Protein 2Q1H (pdb70)

Foldseek 3Di:
DLLVLLVVLPFDFFALPQDPVDDLALQRLLLSLQSSLLRVLVSVLSSQCSRVLSVVFDPVQNLQLCLFQSLLLLLLVQLVCCCVPVVLQWRCSGPHDIGHPVSLVNNVNVVLRVLSSVLNPLCNVLVDDPSLSSLLSVLSSLWKFFPVDGPPRVSSVVSNVVSLVSNLVVLPPDPVSSVVVSVSSLVSSQSSVVSSVVVVVVVLVCLVCCPVVVHDHDPSVNVSCVVSVVCVVVVRMDTRGPDD

Solvent-accessible surface area: 11860 Å² total; per-residue (Å²): 185,35,22,51,48,2,85,84,39,44,49,146,63,26,123,7,62,27,60,112,93,82,98,44,64,43,61,44,0,12,4,3,21,22,87,4,14,4,89,21,0,89,25,17,35,158,10,0,92,48,2,48,23,0,156,109,6,77,110,53,4,23,90,20,0,16,26,8,0,6,27,10,4,18,4,0,22,4,0,25,41,0,20,117,109,21,84,0,112,68,0,25,19,0,43,51,0,49,0,54,89,114,36,1,104,101,0,70,22,64,120,37,0,48,23,9,44,83,9,0,53,41,0,39,146,13,111,3,64,81,72,2,2,2,0,0,9,0,0,4,0,0,6,25,8,18,122,140,35,20,135,25,74,84,35,2,72,119,8,29,97,72,3,16,129,6,0,100,152,22,19,94,141,87,66,65,84,33,158,114,43,32,122,49,0,0,85,7,6,22,54,1,45,130,24,14,41,26,9,16,137,55,13,15,122,8,37,99,65,22,163,88,68,66,6,106,24,34,147,67,1,54,112,24,0,58,82,0,32,69,58,46,134,76,32,84,24,83,60,44,101,48,34,244

Secondary structure (DSSP, 8-state):
-HHHHHHHHSPPP------TTS---HHHHHHHHHHHHHHHHHHHHHHHHTSTTGGGS-HHHHHHHHHHHHHHHHHHHHHHHHHHHHTTSSEEEETTEEE-HHHHHHTT-HHHHHHHHHHHHHHHHHT--HHHHHHHHHHHHTSEEETT--TTHHHHHHHHHHHHHHHHHHH---HHHHHHHHHHHHHHHHHHHHHHHHHHHHHHHHHHTHHHHT----HHHHHHHHHHHHHHHTT-EEE--S--

CATH classification: 1.10.565.10

B-factor: mean 31.98, std 9.77, range [15.66, 65.39]

Nearest PDB structures (foldseek):
  2q1v-assembly1_A  TM=1.003E+00  e=2.524E-36  unidentified
  2q3y-assembly1_A  TM=1.002E+00  e=2.447E-35  unidentified
  7yxc-assembly1_A  TM=9.763E-01  e=2.350E-29  unidentified
  2aax-assembly1_B  TM=9.916E-01  e=3.520E-28  Homo sapiens
  2amb-assembly1_A  TM=9.746E-01  e=5.202E-25  Homo sapiens

Structure (mmCIF, N/CA/C/O backbone):
data_2Q1H
#
_entry.id   2Q1H
#
_cell.length_a   79.658
_cell.length_b   79.658
_cell.length_c   113.871
_cell.angle_alpha   90.00
_cell.angle_beta   90.00
_cell.angle_gamma   90.00
#
_symmetry.space_group_name_H-M   'P 43 21 2'
#
loop_
_entity.id
_entity.type
_entity.pdbx_description
1 polymer AncCR
2 non-polymer 'SODIUM ION'
3 non-polymer ALDOSTERONE
4 non-polymer GLYCEROL
5 water water
#
loop_
_atom_site.group_PDB
_atom_site.id
_atom_site.type_symbol
_atom_site.label_atom_id
_atom_site.label_alt_id
_atom_site.label_comp_id
_atom_site.label_asym_id
_atom_site.label_entity_id
_atom_site.label_seq_id
_atom_site.pdbx_PDB_ins_code
_atom_site.Cartn_x
_atom_site.Cartn_y
_atom_site.Cartn_z
_atom_site.occupancy
_atom_site.B_iso_or_equiv
_atom_site.auth_seq_id
_atom_site.auth_comp_id
_atom_site.auth_asym_id
_atom_site.auth_atom_id
_atom_site.pdbx_PDB_model_num
ATOM 1 N N . PHE A 1 3 ? -19.136 -6.061 -36.244 1.00 55.37 0 PHE A N 1
ATOM 2 C CA . PHE A 1 3 ? -17.785 -6.246 -36.847 1.00 55.01 0 PHE A CA 1
ATOM 3 C C . PHE A 1 3 ? -16.861 -6.955 -35.859 1.00 53.27 0 PHE A C 1
ATOM 4 O O . PHE A 1 3 ? -16.117 -7.859 -36.231 1.00 53.12 0 PHE A O 1
ATOM 12 N N . LEU A 1 4 ? -16.905 -6.531 -34.600 1.00 51.81 1 LEU A N 1
ATOM 13 C CA . LEU A 1 4 ? -16.081 -7.150 -33.569 1.00 49.54 1 LEU A CA 1
ATOM 14 C C . LEU A 1 4 ? -16.529 -8.601 -33.435 1.00 48.52 1 LEU A C 1
ATOM 15 O O . LEU A 1 4 ? -15.709 -9.514 -33.323 1.00 47.76 1 LEU A O 1
ATOM 20 N N . ILE A 1 5 ? -17.842 -8.804 -33.459 1.00 46.64 2 ILE A N 1
ATOM 21 C CA . ILE A 1 5 ? -18.405 -10.140 -33.359 1.00 45.80 2 ILE A CA 1
ATOM 22 C C . ILE A 1 5 ? -18.015 -10.949 -34.599 1.00 44.79 2 ILE A C 1
ATOM 23 O O . ILE A 1 5 ? -17.658 -12.120 -34.491 1.00 43.95 2 ILE A O 1
ATOM 28 N N . SER A 1 6 ? -18.074 -10.319 -35.772 1.00 43.57 3 SER A N 1
ATOM 29 C CA . SER A 1 6 ? -17.711 -10.997 -37.015 1.00 41.81 3 SER A CA 1
ATOM 30 C C . SER A 1 6 ? -16.247 -11.423 -36.932 1.00 40.57 3 SER A C 1
ATOM 31 O O . SER A 1 6 ? -15.852 -12.441 -37.504 1.00 41.28 3 SER A O 1
ATOM 34 N N . ILE A 1 7 ? -15.450 -10.638 -36.212 1.00 37.49 4 ILE A N 1
ATOM 35 C CA . ILE A 1 7 ? -14.034 -10.935 -36.032 1.00 37.37 4 ILE A CA 1
ATOM 36 C C . ILE A 1 7 ? -13.877 -12.137 -35.098 1.00 38.12 4 ILE A C 1
ATOM 37 O O . ILE A 1 7 ? -13.020 -12.998 -35.312 1.00 37.61 4 ILE A O 1
ATOM 42 N N . LEU A 1 8 ? -14.707 -12.189 -34.061 1.00 37.20 5 LEU A N 1
ATOM 43 C CA . LEU A 1 8 ? -14.657 -13.296 -33.113 1.00 37.73 5 LEU A CA 1
ATOM 44 C C . LEU A 1 8 ? -14.995 -14.593 -33.838 1.00 38.13 5 LEU A C 1
ATOM 45 O O . LEU A 1 8 ? -14.422 -15.642 -33.554 1.00 38.87 5 LEU A O 1
ATOM 50 N N . GLU A 1 9 ? -15.928 -14.517 -34.779 1.00 40.26 6 GLU A N 1
ATOM 51 C CA . GLU A 1 9 ? -16.318 -15.689 -35.548 1.00 41.93 6 GLU A CA 1
ATOM 52 C C . GLU A 1 9 ? -15.166 -16.149 -36.435 1.00 41.95 6 GLU A C 1
ATOM 53 O O . GLU A 1 9 ? -14.975 -17.345 -36.650 1.00 41.76 6 GLU A O 1
ATOM 59 N N . ALA A 1 10 ? -14.391 -15.189 -36.931 1.00 41.97 7 ALA A N 1
ATOM 60 C CA . ALA A 1 10 ? -13.265 -15.482 -37.811 1.00 41.24 7 ALA A CA 1
ATOM 61 C C . ALA A 1 10 ? -12.053 -16.078 -37.105 1.00 40.15 7 ALA A C 1
ATOM 62 O O . ALA A 1 10 ? -11.371 -16.935 -37.665 1.00 40.07 7 ALA A O 1
ATOM 64 N N . ILE A 1 11 ? -11.771 -15.632 -35.884 1.00 37.68 8 ILE A N 1
ATOM 65 C CA . ILE A 1 11 ? -10.615 -16.164 -35.170 1.00 35.34 8 ILE A CA 1
ATOM 66 C C . ILE A 1 11 ? -10.951 -17.346 -34.263 1.00 33.16 8 ILE A C 1
ATOM 67 O O . ILE A 1 11 ? -10.067 -17.899 -33.615 1.00 32.18 8 ILE A O 1
ATOM 72 N N . GLU A 1 12 ? -12.221 -17.734 -34.217 1.00 32.73 9 GLU A N 1
ATOM 73 C CA . GLU A 1 12 ? -12.618 -18.861 -33.377 1.00 33.69 9 GLU A CA 1
ATOM 74 C C . GLU A 1 12 ? -11.861 -20.093 -33.872 1.00 35.04 9 GLU A C 1
ATOM 75 O O . GLU A 1 12 ? -11.941 -20.451 -35.049 1.00 33.91 9 GLU A O 1
ATOM 81 N N . PRO A 1 13 ? -11.105 -20.750 -32.977 1.00 35.89 10 PRO A N 1
ATOM 82 C CA . PRO A 1 13 ? -10.323 -21.941 -33.324 1.00 36.12 10 PRO A CA 1
ATOM 83 C C . PRO A 1 13 ? -11.122 -23.063 -33.972 1.00 36.00 10 PRO A C 1
ATOM 84 O O . PRO A 1 13 ? -12.314 -23.229 -33.711 1.00 34.29 10 PRO A O 1
ATOM 88 N N . GLU A 1 14 ? -10.453 -23.826 -34.832 1.00 36.31 11 GLU A N 1
ATOM 89 C CA . GLU A 1 14 ? -11.087 -24.958 -35.491 1.00 38.06 11 GLU A CA 1
ATOM 90 C C . GLU A 1 14 ? -11.087 -26.088 -34.462 1.00 36.31 11 GLU A C 1
ATOM 91 O O . GLU A 1 14 ? -10.313 -26.052 -33.502 1.00 34.58 11 GLU A O 1
ATOM 97 N N . VAL A 1 15 ? -11.949 -27.080 -34.655 1.00 36.68 12 VAL A N 1
ATOM 98 C CA . VAL A 1 15 ? -12.035 -28.201 -33.725 1.00 36.69 12 VAL A CA 1
ATOM 99 C C . VAL A 1 15 ? -10.680 -28.877 -33.533 1.00 34.28 12 VAL A C 1
ATOM 100 O O . VAL A 1 15 ? -9.915 -29.050 -34.480 1.00 34.49 12 VAL A O 1
ATOM 104 N N . VAL A 1 16 ? -10.387 -29.243 -32.293 1.00 31.04 13 VAL A N 1
ATOM 105 C CA . VAL A 1 16 ? -9.135 -29.903 -31.950 1.00 28.51 13 VAL A CA 1
ATOM 106 C C . VAL A 1 16 ? -9.426 -31.360 -31.590 1.00 27.30 13 VAL A C 1
ATOM 107 O O . VAL A 1 16 ? -10.306 -31.642 -30.773 1.00 24.54 13 VAL A O 1
ATOM 111 N N . TYR A 1 17 ? -8.700 -32.283 -32.214 1.00 26.94 14 TYR A N 1
ATOM 112 C CA . TYR A 1 17 ? -8.881 -33.709 -31.948 1.00 25.94 14 TYR A CA 1
ATOM 113 C C . TYR A 1 17 ? -7.985 -34.129 -30.801 1.00 24.69 14 TYR A C 1
ATOM 114 O O . TYR A 1 17 ? -6.949 -33.519 -30.558 1.00 26.65 14 TYR A O 1
ATOM 123 N N . ALA A 1 18 ? -8.370 -35.194 -30.114 1.00 24.37 15 ALA A N 1
ATOM 124 C CA . ALA A 1 18 ? -7.583 -35.680 -28.994 1.00 24.72 15 ALA A CA 1
ATOM 125 C C . ALA A 1 18 ? -6.449 -36.604 -29.442 1.00 25.18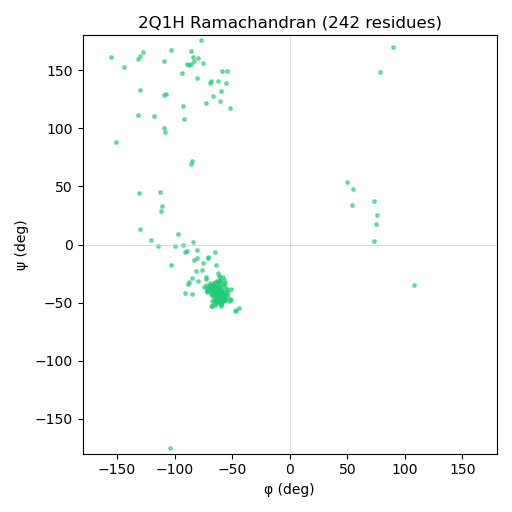 15 ALA A C 1
ATOM 126 O O . ALA A 1 18 ? -5.407 -36.677 -28.795 1.00 24.01 15 ALA A O 1
ATOM 128 N N . GLY A 1 19 ? -6.642 -37.292 -30.563 1.00 25.52 16 GLY A N 1
ATOM 129 C CA . GLY A 1 19 ? -5.625 -38.219 -31.029 1.00 25.45 16 GLY A CA 1
ATOM 130 C C . GLY A 1 19 ? -5.718 -39.452 -30.150 1.00 23.74 16 GLY A C 1
ATOM 131 O O . GLY A 1 19 ? -4.753 -40.189 -29.957 1.00 25.65 16 GLY A O 1
ATOM 132 N N . TYR A 1 20 ? -6.910 -39.654 -29.603 1.00 24.66 17 TYR A N 1
ATOM 133 C CA . TYR A 1 20 ? -7.214 -40.769 -28.710 1.00 23.99 17 TYR A CA 1
ATOM 134 C C . TYR A 1 20 ? -7.192 -42.110 -29.445 1.00 23.86 17 TYR A C 1
ATOM 135 O O . TYR A 1 20 ? -7.643 -42.204 -30.584 1.00 24.26 17 TYR A O 1
ATOM 144 N N . ASP A 1 21 ? -6.666 -43.138 -28.786 1.00 23.49 18 ASP A N 1
ATOM 145 C CA . ASP A 1 21 ? -6.587 -44.478 -29.368 1.00 24.02 18 ASP A CA 1
ATOM 146 C C . ASP A 1 21 ? -7.578 -45.401 -28.670 1.00 23.96 18 ASP A C 1
ATOM 147 O O . ASP A 1 21 ? -7.304 -45.912 -27.587 1.00 25.00 18 ASP A O 1
ATOM 152 N N . ASN A 1 22 ? -8.724 -45.622 -29.303 1.00 24.45 19 ASN A N 1
ATOM 153 C CA . ASN A 1 22 ? -9.767 -46.462 -28.725 1.00 26.01 19 ASN A CA 1
ATOM 154 C C . ASN A 1 22 ? -9.407 -47.940 -28.558 1.00 26.83 19 ASN A C 1
ATOM 155 O O . ASN A 1 22 ? -10.167 -48.699 -27.958 1.00 26.25 19 ASN A O 1
ATOM 160 N N . SER A 1 23 ? -8.252 -48.353 -29.073 1.00 29.55 20 SER A N 1
ATOM 161 C CA . SER A 1 23 ? -7.847 -49.751 -28.937 1.00 30.37 20 SER A CA 1
ATOM 162 C C . SER A 1 23 ? -7.253 -50.004 -27.552 1.00 31.39 20 SER A C 1
ATOM 163 O O . SER A 1 23 ? -7.045 -51.152 -27.160 1.00 31.05 20 SER A O 1
ATOM 166 N N . GLN A 1 24 ? -6.988 -48.928 -26.814 1.00 29.21 21 GLN A N 1
ATOM 167 C CA . GLN A 1 24 ? -6.418 -49.036 -25.470 1.00 29.86 21 GLN A CA 1
ATOM 168 C C . GLN A 1 24 ? -7.509 -49.048 -24.406 1.00 28.36 21 GLN A C 1
ATOM 169 O O . GLN A 1 24 ? -8.553 -48.422 -24.571 1.00 27.18 21 GLN A O 1
ATOM 175 N N . PRO A 1 25 ? -7.279 -49.766 -23.294 1.00 27.94 22 PRO A N 1
ATOM 176 C CA . PRO A 1 25 ? -8.258 -49.842 -22.204 1.00 26.86 22 PRO A CA 1
ATOM 177 C C . PRO A 1 25 ? -8.491 -48.451 -21.600 1.00 25.12 22 PRO A C 1
ATOM 178 O O . PRO A 1 25 ? -7.547 -47.669 -21.453 1.00 23.26 22 PRO A O 1
ATOM 182 N N . ASP A 1 26 ? -9.740 -48.150 -21.257 1.00 23.27 23 ASP A N 1
ATOM 183 C CA . ASP A 1 26 ? -10.076 -46.859 -20.665 1.00 23.97 23 ASP A CA 1
ATOM 184 C C . ASP A 1 26 ? -9.857 -46.854 -19.158 1.00 22.49 23 ASP A C 1
ATOM 185 O O . ASP A 1 26 ? -10.812 -46.869 -18.379 1.00 22.50 23 ASP A O 1
ATOM 190 N N . THR A 1 27 ? -8.595 -46.847 -18.753 1.00 22.84 24 THR A N 1
ATOM 191 C CA . THR A 1 27 ? -8.261 -46.807 -17.338 1.00 20.81 24 THR A CA 1
ATOM 192 C C . THR A 1 27 ? -8.271 -45.335 -16.953 1.00 21.60 24 THR A C 1
ATOM 193 O O . THR A 1 27 ? -8.284 -44.456 -17.820 1.00 17.53 24 THR A O 1
ATOM 197 N N . THR A 1 28 ? -8.268 -45.056 -15.659 1.00 19.58 25 THR A N 1
ATOM 198 C CA . THR A 1 28 ? -8.242 -43.666 -15.231 1.00 20.75 25 THR A CA 1
ATOM 199 C C . THR A 1 28 ? -6.971 -43.017 -15.781 1.00 19.21 25 THR A C 1
ATOM 200 O O . THR A 1 28 ? -7.001 -41.902 -16.305 1.00 18.90 25 THR A O 1
ATOM 204 N N . ASN A 1 29 ? -5.854 -43.731 -15.679 1.00 19.54 26 ASN A N 1
ATOM 205 C CA . ASN A 1 29 ? -4.576 -43.216 -16.157 1.00 20.96 26 ASN A CA 1
ATOM 206 C C . ASN A 1 29 ? -4.623 -42.816 -17.627 1.00 22.21 26 ASN A C 1
ATOM 207 O O . ASN A 1 29 ? -4.149 -41.739 -17.998 1.00 21.20 26 ASN A O 1
ATOM 212 N N . TYR A 1 30 ? -5.195 -43.679 -18.465 1.00 22.05 27 TYR A N 1
ATOM 213 C CA . TYR A 1 30 ? -5.259 -43.385 -19.891 1.00 20.49 27 TYR A CA 1
ATOM 214 C C . TYR A 1 30 ? -6.252 -42.280 -20.233 1.00 19.64 27 TYR A C 1
ATOM 215 O O . TYR A 1 30 ? -5.965 -41.424 -21.065 1.00 21.24 27 TYR A O 1
ATOM 224 N N . LEU A 1 31 ? -7.416 -42.292 -19.593 1.00 20.24 28 LEU A N 1
ATOM 225 C CA . LEU A 1 31 ? -8.414 -41.264 -19.851 1.00 20.50 28 LEU A CA 1
ATOM 226 C C . LEU A 1 31 ? -7.889 -39.883 -19.454 1.00 19.59 28 LEU A C 1
ATOM 227 O O . LEU A 1 31 ? -7.988 -38.926 -20.229 1.00 18.10 28 LEU A O 1
ATOM 232 N N . LEU A 1 32 ? -7.320 -39.778 -18.254 1.00 19.71 29 LEU A N 1
ATOM 233 C CA . LEU A 1 32 ? -6.802 -38.491 -17.792 1.00 18.92 29 LEU A CA 1
ATOM 234 C C . LEU A 1 32 ? -5.607 -38.032 -18.630 1.00 20.09 29 LEU A C 1
ATOM 235 O O . LEU A 1 32 ? -5.501 -36.851 -18.975 1.00 17.58 29 LEU A O 1
ATOM 240 N N . SER A 1 33 ? -4.712 -38.960 -18.969 1.00 20.91 30 SER A N 1
ATOM 241 C CA . SER A 1 33 ? -3.554 -38.617 -19.797 1.00 22.00 30 SER A CA 1
ATOM 242 C C . SER A 1 33 ? -4.017 -38.148 -21.176 1.00 21.86 30 SER A C 1
ATOM 243 O O . SER A 1 33 ? -3.453 -37.202 -21.739 1.00 22.47 30 SER A O 1
ATOM 246 N N . SER A 1 34 ? -5.041 -38.806 -21.716 1.00 21.77 31 SER A N 1
ATOM 247 C CA . SER A 1 34 ? -5.583 -38.442 -23.028 1.00 23.33 31 SER A CA 1
ATOM 248 C C . SER A 1 34 ? -6.193 -37.045 -22.986 1.00 21.29 31 SER A C 1
ATOM 249 O O . SER A 1 34 ? -6.034 -36.264 -23.931 1.00 19.45 31 SER A O 1
ATOM 252 N N . LEU A 1 35 ? -6.899 -36.731 -21.901 1.00 20.11 32 LEU A N 1
ATOM 253 C CA . LEU A 1 35 ? -7.492 -35.403 -21.766 1.00 20.28 32 LEU A CA 1
ATOM 254 C C . LEU A 1 35 ? -6.390 -34.354 -21.604 1.00 20.49 32 LEU A C 1
ATOM 255 O O . LEU A 1 35 ? -6.514 -33.235 -22.103 1.00 20.46 32 LEU A O 1
ATOM 260 N N . ASN A 1 36 ? -5.314 -34.709 -20.904 1.00 21.07 33 ASN A N 1
ATOM 261 C CA . ASN A 1 36 ? -4.210 -33.772 -20.720 1.00 21.76 33 ASN A CA 1
ATOM 262 C C . ASN A 1 36 ? -3.535 -33.503 -22.063 1.00 23.68 33 ASN A C 1
ATOM 263 O O . ASN A 1 36 ? -3.136 -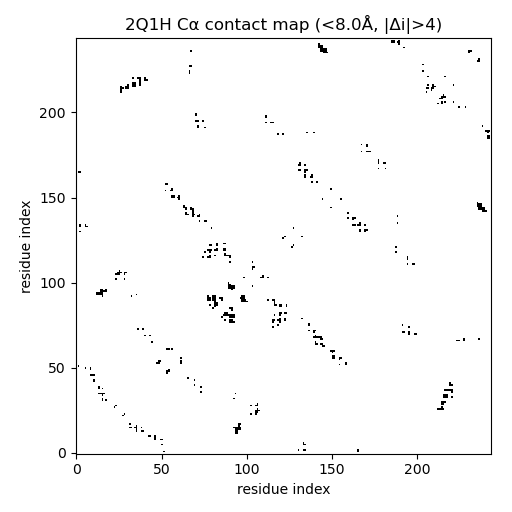32.375 -22.349 1.00 22.19 33 ASN A O 1
ATOM 268 N N . ARG A 1 37 ? -3.417 -34.537 -22.893 1.00 23.44 34 ARG A N 1
ATOM 269 C CA . ARG A 1 37 ? -2.810 -34.356 -24.207 1.00 25.39 34 ARG A CA 1
ATOM 270 C C . ARG A 1 37 ? -3.720 -33.466 -25.046 1.00 23.33 34 ARG A C 1
ATOM 271 O O . ARG A 1 37 ? -3.247 -32.595 -25.773 1.00 25.71 34 ARG A O 1
ATOM 279 N N . LEU A 1 38 ? -5.028 -33.676 -24.933 1.00 22.20 35 LEU A N 1
ATOM 280 C CA . LEU A 1 38 ? -5.987 -32.863 -25.671 1.00 21.29 35 LEU A CA 1
ATOM 281 C C . LEU A 1 38 ? -5.839 -31.407 -25.230 1.00 23.51 35 LEU A C 1
ATOM 282 O O . LEU A 1 38 ? -5.834 -30.492 -26.059 1.00 22.68 35 LEU A O 1
ATOM 287 N N . ALA A 1 39 ? -5.716 -31.206 -23.918 1.00 22.78 36 ALA A N 1
ATOM 288 C CA . ALA A 1 39 ? -5.574 -29.868 -23.340 1.00 24.00 36 ALA A CA 1
ATOM 289 C C . ALA A 1 39 ? -4.346 -29.151 -23.896 1.00 23.83 36 ALA A C 1
ATOM 290 O O . ALA A 1 39 ? -4.377 -27.942 -24.138 1.00 23.84 36 ALA A O 1
ATOM 292 N N . GLY A 1 40 ? -3.265 -29.900 -24.080 1.00 23.73 37 GLY A N 1
ATOM 293 C CA . GLY A 1 40 ? -2.049 -29.319 -24.619 1.00 25.42 37 GLY A CA 1
ATOM 294 C C . GLY A 1 40 ? -2.292 -28.792 -26.022 1.00 26.55 37 GLY A C 1
ATOM 295 O O . GLY A 1 40 ? -1.876 -27.678 -26.358 1.00 26.28 37 GLY A O 1
ATOM 296 N N . LYS A 1 41 ? -2.976 -29.591 -26.839 1.00 26.71 38 LYS A N 1
ATOM 297 C CA . LYS A 1 41 ? -3.284 -29.199 -28.210 1.00 28.63 38 LYS A CA 1
ATOM 298 C C . LYS A 1 41 ? -4.238 -28.011 -28.202 1.00 28.69 38 LYS A C 1
ATOM 299 O O . LYS A 1 41 ? -4.143 -27.109 -29.040 1.00 28.98 38 LYS A O 1
ATOM 305 N N . GLN A 1 42 ? -5.164 -28.008 -27.251 1.00 26.90 39 GLN A N 1
ATOM 306 C CA . GLN A 1 42 ? -6.110 -26.907 -27.152 1.00 27.46 39 GLN A CA 1
ATOM 307 C C . GLN A 1 42 ? -5.415 -25.626 -26.701 1.00 26.70 39 GLN A C 1
ATOM 308 O O . GLN A 1 42 ? -5.801 -24.531 -27.107 1.00 27.30 39 GLN A O 1
ATOM 314 N N . MET A 1 43 ? -4.388 -25.768 -25.871 1.00 25.86 40 MET A N 1
ATOM 315 C CA . MET A 1 43 ? -3.648 -24.613 -25.374 1.00 27.39 40 MET A CA 1
ATOM 316 C C . MET A 1 43 ? -3.017 -23.845 -26.536 1.00 29.30 40 MET A C 1
ATOM 317 O O . MET A 1 43 ? -2.955 -22.614 -26.523 1.00 27.16 40 MET A O 1
ATOM 322 N N . VAL A 1 44 ? -2.537 -24.578 -27.537 1.00 28.89 41 VAL A N 1
ATOM 323 C CA . VAL A 1 44 ? -1.932 -23.947 -28.705 1.00 29.73 41 VAL A CA 1
ATOM 324 C C . VAL A 1 44 ? -2.982 -23.093 -29.405 1.00 29.60 41 VAL A C 1
ATOM 325 O O . VAL A 1 44 ? -2.723 -21.946 -29.767 1.00 31.12 41 VAL A O 1
ATOM 329 N N . SER A 1 45 ? -4.173 -23.654 -29.582 1.00 29.73 42 SER A N 1
ATOM 330 C CA . SER A 1 45 ? -5.268 -22.945 -30.234 1.00 30.47 42 SER A CA 1
ATOM 331 C C . SER A 1 45 ? -5.683 -21.718 -29.430 1.00 31.03 42 SER A C 1
ATOM 332 O O . SER A 1 45 ? -5.978 -20.665 -29.996 1.00 30.05 42 SER A O 1
ATOM 335 N N . VAL A 1 46 ? -5.701 -21.868 -28.108 1.00 30.75 43 VAL A N 1
ATOM 336 C CA . VAL A 1 46 ? -6.075 -20.787 -27.204 1.00 30.90 43 VAL A CA 1
ATOM 337 C C . VAL A 1 46 ? -5.118 -19.601 -27.288 1.00 32.52 43 VAL A C 1
ATOM 338 O O . VAL A 1 46 ? -5.553 -18.460 -27.404 1.00 30.48 43 VAL A O 1
ATOM 342 N N . VAL A 1 47 ? -3.819 -19.876 -27.224 1.00 34.37 44 VAL A N 1
ATOM 343 C CA . VAL A 1 47 ? -2.812 -18.822 -27.296 1.00 37.25 44 VAL A CA 1
ATOM 344 C C . VAL A 1 47 ? -2.918 -18.062 -28.615 1.00 38.42 44 VAL A C 1
ATOM 345 O O . VAL A 1 47 ? -2.883 -16.831 -28.638 1.00 38.22 44 VAL A O 1
ATOM 349 N N . LYS A 1 48 ? -3.052 -18.803 -29.709 1.00 38.04 45 LYS A N 1
ATOM 350 C CA . LYS A 1 48 ? -3.174 -18.201 -31.028 1.00 39.63 45 LYS A CA 1
ATOM 351 C C . LYS A 1 48 ? -4.432 -17.338 -31.086 1.00 39.02 45 LYS A C 1
ATOM 352 O O . LYS A 1 48 ? -4.418 -16.228 -31.618 1.00 38.36 45 LYS A O 1
ATOM 358 N N . TRP A 1 49 ? -5.519 -17.861 -30.526 1.00 37.29 46 TRP A N 1
ATOM 359 C CA . TRP A 1 49 ? -6.800 -17.162 -30.498 1.00 36.08 46 TRP A CA 1
ATOM 360 C C . TRP A 1 49 ? -6.698 -15.852 -29.723 1.00 36.88 46 TRP A C 1
ATOM 361 O O . TRP A 1 49 ? -7.163 -14.810 -30.189 1.00 37.56 46 TRP A O 1
ATOM 372 N N . ALA A 1 50 ? -6.092 -15.914 -28.543 1.00 36.67 47 ALA A N 1
ATOM 373 C CA . ALA A 1 50 ? -5.934 -14.735 -27.699 1.00 40.16 47 ALA A CA 1
ATOM 374 C C . ALA A 1 50 ? -5.161 -13.623 -28.411 1.00 41.65 47 ALA A C 1
ATOM 375 O O . ALA A 1 50 ? -5.559 -12.458 -28.380 1.00 42.57 47 ALA A O 1
ATOM 377 N N . LYS A 1 51 ? -4.055 -13.993 -29.048 1.00 42.72 48 LYS A N 1
ATOM 378 C CA . LYS A 1 51 ? -3.220 -13.035 -29.763 1.00 43.25 48 LYS A CA 1
ATOM 379 C C . LYS A 1 51 ? -3.975 -12.353 -30.902 1.00 42.78 48 LYS A C 1
ATOM 380 O O . LYS A 1 51 ? -3.653 -11.229 -31.285 1.00 43.48 48 LYS A O 1
ATOM 386 N N . ALA A 1 52 ? -4.977 -13.034 -31.445 1.00 40.52 49 ALA A N 1
ATOM 387 C CA . ALA A 1 52 ? -5.756 -12.474 -32.540 1.00 40.34 49 ALA A CA 1
ATOM 388 C C . ALA A 1 52 ? -6.947 -11.676 -32.027 1.00 40.77 49 ALA A C 1
ATOM 389 O O . ALA A 1 52 ? -7.665 -11.049 -32.806 1.00 41.16 49 ALA A O 1
ATOM 391 N N . LEU A 1 53 ? -7.162 -11.704 -30.716 1.00 39.69 50 LEU A N 1
ATOM 392 C CA . LEU A 1 53 ? -8.278 -10.981 -30.122 1.00 39.76 50 LEU A CA 1
ATOM 393 C C . LEU A 1 53 ? -8.056 -9.476 -30.106 1.00 38.54 50 LEU A C 1
ATOM 394 O O . LEU A 1 53 ? -7.085 -8.989 -29.527 1.00 37.69 50 LEU A O 1
ATOM 399 N N . PRO A 1 54 ? -8.959 -8.720 -30.741 1.00 38.37 51 PRO A N 1
ATOM 400 C CA . PRO A 1 54 ? -8.822 -7.262 -30.766 1.00 39.52 51 PRO A CA 1
ATOM 401 C C . PRO A 1 54 ? -8.633 -6.709 -29.352 1.00 40.15 51 PRO A C 1
ATOM 402 O O . PRO A 1 54 ? -9.504 -6.865 -28.491 1.00 40.61 51 PRO A O 1
ATOM 406 N N . GLY A 1 55 ? -7.482 -6.088 -29.115 1.00 39.77 52 GLY A N 1
ATOM 407 C CA . GLY A 1 55 ? -7.207 -5.514 -27.812 1.00 38.62 52 GLY A CA 1
ATOM 408 C C . GLY A 1 55 ? -6.179 -6.252 -26.980 1.00 38.27 52 GLY A C 1
ATOM 409 O O . GLY A 1 55 ? -5.416 -5.629 -26.242 1.00 36.19 52 GLY A O 1
ATOM 410 N N . PHE A 1 56 ? -6.149 -7.578 -27.096 1.00 38.67 53 PHE A N 1
ATOM 411 C CA . PHE A 1 56 ? -5.216 -8.389 -26.319 1.00 40.19 53 PHE A CA 1
ATOM 412 C C . PHE A 1 56 ? -3.764 -7.977 -26.541 1.00 41.79 53 PHE A C 1
ATOM 413 O O . PHE A 1 56 ? -2.995 -7.844 -25.586 1.00 40.97 53 PHE A O 1
ATOM 421 N N . ARG A 1 57 ? -3.393 -7.783 -27.802 1.00 44.48 54 ARG A N 1
ATOM 422 C CA . ARG A 1 57 ? -2.030 -7.380 -28.150 1.00 48.25 54 ARG A CA 1
ATOM 423 C C . ARG A 1 57 ? -1.613 -6.065 -27.488 1.00 48.98 54 ARG A C 1
ATOM 424 O O . ARG A 1 57 ? -0.428 -5.837 -27.239 1.00 49.31 54 ARG A O 1
ATOM 432 N N . ASN A 1 58 ? -2.586 -5.203 -27.209 1.00 49.76 55 ASN A N 1
ATOM 433 C CA . ASN A 1 58 ? -2.311 -3.909 -26.588 1.00 50.75 55 ASN A CA 1
ATOM 434 C C . ASN A 1 58 ? -1.898 -4.016 -25.120 1.00 50.89 55 ASN A C 1
ATOM 435 O O . ASN A 1 58 ? -1.432 -3.043 -24.530 1.00 50.87 55 ASN A O 1
ATOM 440 N N . LEU A 1 59 ? -2.070 -5.198 -24.535 1.00 49.99 56 LEU A N 1
ATOM 441 C CA . LEU A 1 59 ? -1.707 -5.424 -23.139 1.00 49.65 56 LEU A CA 1
ATOM 442 C C . LEU A 1 59 ? -0.234 -5.792 -23.030 1.00 49.25 56 LEU A C 1
ATOM 443 O O . LEU A 1 59 ? 0.354 -6.305 -23.978 1.00 48.59 56 LEU A O 1
ATOM 448 N N . HIS A 1 60 ? 0.361 -5.533 -21.870 1.00 49.70 57 HIS A N 1
ATOM 449 C CA . HIS A 1 60 ? 1.765 -5.862 -21.656 1.00 50.68 57 HIS A CA 1
ATOM 450 C C . HIS A 1 60 ? 1.937 -7.364 -21.877 1.00 51.69 57 HIS A C 1
ATOM 451 O O . HIS A 1 60 ? 1.016 -8.142 -21.622 1.00 51.42 57 HIS A O 1
ATOM 458 N N . LEU A 1 61 ? 3.113 -7.771 -22.345 1.00 52.07 58 LEU A N 1
ATOM 459 C CA . LEU A 1 61 ? 3.382 -9.183 -22.604 1.00 51.78 58 LEU A CA 1
ATOM 460 C C . LEU A 1 61 ? 3.144 -10.024 -21.353 1.00 50.73 58 LEU A C 1
ATOM 461 O O . LEU A 1 61 ? 2.666 -11.155 -21.441 1.00 50.57 58 LEU A O 1
ATOM 466 N N . ASP A 1 62 ? 3.476 -9.472 -20.191 1.00 49.59 59 ASP A N 1
ATOM 467 C CA . ASP A 1 62 ? 3.283 -10.186 -18.932 1.00 48.71 59 ASP A CA 1
ATOM 468 C C . ASP A 1 62 ? 1.805 -10.354 -18.603 1.00 47.04 59 ASP A C 1
ATOM 469 O O . ASP A 1 62 ? 1.400 -11.388 -18.074 1.00 45.22 59 ASP A O 1
ATOM 474 N N . ASP A 1 63 ? 1.002 -9.338 -18.913 1.00 45.59 60 ASP A N 1
ATOM 475 C CA . ASP A 1 63 ? -0.431 -9.408 -18.650 1.00 44.73 60 ASP A CA 1
ATOM 476 C C . ASP A 1 63 ? -1.054 -10.481 -19.535 1.00 44.16 60 ASP A C 1
ATOM 477 O O . ASP A 1 63 ? -1.954 -11.206 -19.110 1.00 43.33 60 ASP A O 1
ATOM 482 N N . GLN A 1 64 ? -0.572 -10.576 -20.769 1.00 42.83 61 GLN A N 1
ATOM 483 C CA . GLN A 1 64 ? -1.083 -11.570 -21.701 1.00 42.12 61 GLN A CA 1
ATOM 484 C C . GLN A 1 64 ? -0.835 -12.969 -21.152 1.00 42.20 61 GLN A C 1
ATOM 485 O O . GLN A 1 64 ? -1.747 -13.793 -21.103 1.00 41.26 61 GLN A O 1
ATOM 491 N N . MET A 1 65 ? 0.399 -13.231 -20.731 1.00 41.70 62 MET A N 1
ATOM 492 C CA . MET A 1 65 ? 0.755 -14.535 -20.184 1.00 42.14 62 MET A CA 1
ATOM 493 C C . MET A 1 65 ? -0.041 -14.824 -18.915 1.00 40.74 62 MET A C 1
ATOM 494 O O . MET A 1 65 ? -0.573 -15.920 -18.739 1.00 38.67 62 MET A O 1
ATOM 499 N N . THR A 1 66 ? -0.117 -13.831 -18.034 1.00 37.81 63 THR A N 1
ATOM 500 C CA . THR A 1 66 ? -0.837 -13.969 -16.775 1.00 36.00 63 THR A CA 1
ATOM 501 C C . THR A 1 66 ? -2.300 -14.344 -16.984 1.00 32.79 63 THR A C 1
ATOM 502 O O . THR A 1 66 ? -2.809 -15.260 -16.336 1.00 31.92 63 THR A O 1
ATOM 506 N N . LEU A 1 67 ? -2.969 -13.632 -17.888 1.00 31.03 64 LEU A N 1
ATOM 507 C CA . LEU A 1 67 ? -4.378 -13.884 -18.176 1.00 30.13 64 LEU A CA 1
ATOM 508 C C . LEU A 1 67 ? -4.609 -15.290 -18.729 1.00 30.39 64 LEU A C 1
ATOM 509 O O . LEU A 1 67 ? -5.543 -15.976 -18.320 1.00 29.73 64 LEU A O 1
ATOM 514 N N . ILE A 1 68 ? -3.763 -15.717 -19.661 1.00 30.18 65 ILE A N 1
ATOM 515 C CA . ILE A 1 68 ? -3.897 -17.056 -20.226 1.00 30.34 65 ILE A CA 1
ATOM 516 C C . ILE A 1 68 ? -3.671 -18.085 -19.117 1.00 28.86 65 ILE A C 1
ATOM 517 O O . ILE A 1 68 ? -4.433 -19.040 -18.979 1.00 29.08 65 ILE A O 1
ATOM 522 N N . GLN A 1 69 ? -2.630 -17.875 -18.318 1.00 29.49 66 GLN A N 1
ATOM 523 C CA . GLN A 1 69 ? -2.302 -18.781 -17.219 1.00 29.95 66 GLN A CA 1
ATOM 524 C C . GLN A 1 69 ? -3.440 -18.955 -16.218 1.00 29.56 66 GLN A C 1
ATOM 525 O O . GLN A 1 69 ? -3.705 -20.062 -15.746 1.00 27.97 66 GLN A O 1
ATOM 531 N N . TYR A 1 70 ? -4.104 -17.857 -15.881 1.00 27.91 67 TYR A N 1
ATOM 532 C CA . TYR A 1 70 ? -5.191 -17.916 -14.913 1.00 26.83 67 TYR A CA 1
ATOM 533 C C . TYR A 1 70 ? -6.538 -18.376 -15.468 1.00 26.01 67 TYR A C 1
ATOM 534 O O . TYR A 1 70 ? -7.375 -18.869 -14.717 1.00 27.59 67 TYR A O 1
ATOM 543 N N . SER A 1 71 ? -6.750 -18.236 -16.771 1.00 24.00 68 SER A N 1
ATOM 544 C CA . SER A 1 71 ? -8.050 -18.591 -17.330 1.00 23.33 68 SER A CA 1
ATOM 545 C C . SER A 1 71 ? -8.134 -19.763 -18.303 1.00 22.49 68 SER A C 1
ATOM 546 O O . SER A 1 71 ? -9.232 -20.091 -18.754 1.00 21.25 68 SER A O 1
ATOM 549 N N . TRP A 1 72 ? -7.013 -20.398 -18.628 1.00 21.62 69 TRP A N 1
ATOM 550 C CA . TRP A 1 72 ? -7.071 -21.496 -19.593 1.00 22.84 69 TRP A CA 1
ATOM 551 C C . TRP A 1 72 ? -8.079 -22.596 -19.239 1.00 21.33 69 TRP A C 1
ATOM 552 O O . TRP A 1 72 ? -8.786 -23.091 -20.117 1.00 21.30 69 TRP A O 1
ATOM 563 N N . MET A 1 73 ? -8.163 -22.971 -17.967 1.00 20.26 70 MET A N 1
ATOM 564 C CA . MET A 1 73 ? -9.097 -24.023 -17.569 1.00 20.06 70 MET A CA 1
ATOM 565 C C . MET A 1 73 ? -10.549 -23.592 -17.766 1.00 19.42 70 MET A C 1
ATOM 566 O O . MET A 1 73 ? -11.386 -24.378 -18.220 1.00 17.97 70 MET A O 1
ATOM 571 N N . SER A 1 74 ? -10.854 -22.343 -17.421 1.00 18.99 71 SER A N 1
ATOM 572 C CA . SER A 1 74 ? -12.206 -21.834 -17.584 1.00 17.46 71 SER A CA 1
ATOM 573 C C . SER A 1 74 ? -12.563 -21.805 -19.074 1.00 18.60 71 SER A C 1
ATOM 574 O O . SER A 1 74 ? -13.668 -22.186 -19.469 1.00 18.01 71 SER A O 1
ATOM 577 N N . LEU A 1 75 ? -11.619 -21.358 -19.896 1.00 18.38 72 LEU A N 1
ATOM 578 C CA . LEU A 1 75 ? -11.841 -21.281 -21.334 1.00 18.52 72 LEU A CA 1
ATOM 579 C C . LEU A 1 75 ? -12.142 -22.660 -21.916 1.00 19.24 72 LEU A C 1
ATOM 580 O O . LEU A 1 75 ? -13.111 -22.833 -22.656 1.00 19.09 72 LEU A O 1
ATOM 585 N N . MET A 1 76 ? -11.316 -23.640 -21.573 1.00 19.20 73 MET A N 1
ATOM 586 C CA . MET A 1 76 ? -11.513 -24.986 -22.097 1.00 20.14 73 MET A CA 1
ATOM 587 C C . MET A 1 76 ? -12.793 -25.639 -21.588 1.00 20.63 73 MET A C 1
ATOM 588 O O . MET A 1 76 ? -13.466 -26.346 -22.338 1.00 18.86 73 MET A O 1
ATOM 593 N N . ALA A 1 77 ? -13.135 -25.395 -20.324 1.00 18.89 74 ALA A N 1
ATOM 594 C CA . ALA A 1 77 ? -14.355 -25.954 -19.747 1.00 19.24 74 ALA A CA 1
ATOM 595 C C . ALA A 1 77 ? -15.591 -25.314 -20.384 1.00 18.32 74 ALA A C 1
ATOM 596 O O . ALA A 1 77 ? -16.583 -25.989 -20.639 1.00 18.28 74 ALA A O 1
ATOM 598 N N . PHE A 1 78 ? -15.527 -24.009 -20.639 1.00 19.33 75 PHE A N 1
ATOM 599 C CA . PHE A 1 78 ? -16.648 -23.289 -21.240 1.00 20.48 75 PHE A CA 1
ATOM 600 C C . PHE A 1 78 ? -16.872 -23.774 -22.678 1.00 20.79 75 PHE A C 1
ATOM 601 O O . PHE A 1 78 ? -18.011 -24.001 -23.092 1.00 21.92 75 PHE A O 1
ATOM 609 N N . SER A 1 79 ? -15.782 -23.921 -23.433 1.00 21.50 76 SER A N 1
ATOM 610 C CA . SER A 1 79 ? -15.858 -24.395 -24.820 1.00 22.40 76 SER A CA 1
ATOM 611 C C . SER A 1 79 ? -16.370 -25.832 -24.850 1.00 22.43 76 SER A C 1
ATOM 612 O O . SER A 1 79 ? -17.114 -26.211 -25.756 1.00 21.78 76 SER A O 1
ATOM 615 N N . LEU A 1 80 ? -15.968 -26.625 -23.859 1.00 19.73 77 LEU A N 1
ATOM 616 C CA . LEU A 1 80 ? -16.437 -28.008 -23.745 1.00 20.51 77 LEU A CA 1
ATOM 617 C C . LEU A 1 80 ? -17.950 -27.970 -23.561 1.00 21.29 77 LEU A C 1
ATOM 618 O O . LEU A 1 80 ? -18.687 -28.745 -24.171 1.00 21.39 77 LEU A O 1
ATOM 623 N N . GLY A 1 81 ? -18.409 -27.052 -22.717 1.00 20.56 78 GLY A N 1
ATOM 624 C CA . GLY A 1 81 ? -19.833 -26.921 -22.473 1.00 21.60 78 GLY A CA 1
ATOM 625 C C . GLY A 1 81 ? -20.584 -26.597 -23.751 1.00 21.74 78 GLY A C 1
ATOM 626 O O . GLY A 1 81 ? -21.679 -27.112 -23.984 1.00 22.24 78 GLY A O 1
ATOM 627 N N . TRP A 1 82 ? -19.990 -25.751 -24.584 1.00 20.91 79 TRP A N 1
ATOM 628 C CA . TRP A 1 82 ? -20.614 -25.363 -25.844 1.00 22.15 79 TRP A CA 1
ATOM 629 C C . TRP A 1 82 ? -20.682 -26.545 -26.808 1.00 23.07 79 TRP A C 1
ATOM 630 O O . TRP A 1 82 ? -21.736 -26.822 -27.382 1.00 22.18 79 TRP A O 1
ATOM 641 N N . ARG A 1 83 ? -19.565 -27.246 -26.977 1.00 23.48 80 ARG A N 1
ATOM 642 C CA . ARG A 1 83 ? -19.535 -28.397 -27.879 1.00 23.74 80 ARG A CA 1
ATOM 643 C C . ARG A 1 83 ? -20.520 -29.479 -27.446 1.0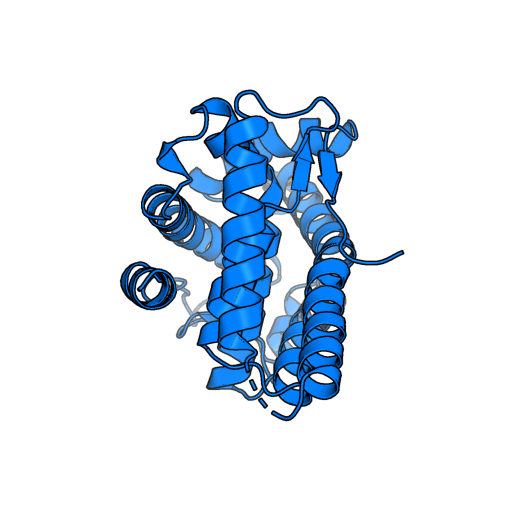0 23.73 80 ARG A C 1
ATOM 644 O O . ARG A 1 83 ? -21.195 -30.082 -28.277 1.00 24.79 80 ARG A O 1
ATOM 652 N N . SER A 1 84 ? -20.601 -29.725 -26.144 1.00 23.09 81 SER A N 1
ATOM 653 C CA . SER A 1 84 ? -21.496 -30.747 -25.618 1.00 24.70 81 SER A CA 1
ATOM 654 C C . SER A 1 84 ? -22.945 -30.346 -25.848 1.00 26.77 81 SER A C 1
ATOM 655 O O . SER A 1 84 ? -23.812 -31.190 -26.091 1.00 26.30 81 SER A O 1
ATOM 658 N N . TYR A 1 85 ? -23.193 -29.045 -25.768 1.00 26.15 82 TYR A N 1
ATOM 659 C CA . TYR A 1 85 ? -24.519 -28.487 -25.987 1.00 28.44 82 TYR A CA 1
ATOM 660 C C . TYR A 1 85 ? -24.926 -28.653 -27.458 1.00 28.91 82 TYR A C 1
ATOM 661 O O . TYR A 1 85 ? -25.988 -29.194 -27.759 1.00 30.43 82 TYR A O 1
ATOM 670 N N . LYS A 1 86 ? -24.066 -28.204 -28.366 1.00 30.53 83 LYS A N 1
ATOM 671 C CA . LYS A 1 86 ? -24.355 -28.281 -29.795 1.00 33.52 83 LYS A CA 1
ATOM 672 C C . LYS A 1 86 ? -24.443 -29.699 -30.360 1.00 34.42 83 LYS A C 1
ATOM 673 O O . LYS A 1 86 ? -25.337 -29.997 -31.150 1.00 33.09 83 LYS A O 1
ATOM 679 N N . HIS A 1 87 ? -23.523 -30.565 -29.945 1.00 34.70 84 HIS A N 1
ATOM 680 C CA . HIS A 1 87 ? -23.469 -31.942 -30.440 1.00 36.12 84 HIS A CA 1
ATOM 681 C C . HIS A 1 87 ? -24.315 -32.987 -29.716 1.00 36.92 84 HIS A C 1
ATOM 682 O O . HIS A 1 87 ? -24.782 -33.941 -30.336 1.00 38.86 84 HIS A O 1
ATOM 689 N N . THR A 1 88 ? -24.512 -32.832 -28.414 1.00 37.20 85 THR A N 1
ATOM 690 C CA . THR A 1 88 ? -25.283 -33.826 -27.677 1.00 36.50 85 THR A CA 1
ATOM 691 C C . THR A 1 88 ? -26.382 -33.225 -26.825 1.00 36.28 85 THR A C 1
ATOM 692 O O . THR A 1 88 ? -26.949 -33.899 -25.966 1.00 36.22 85 THR A O 1
ATOM 696 N N . ASN A 1 89 ? -26.687 -31.955 -27.063 1.00 36.51 86 ASN A N 1
ATOM 697 C CA . ASN A 1 89 ? -27.713 -31.268 -26.293 1.00 36.91 86 ASN A CA 1
ATOM 698 C C . ASN A 1 89 ? -27.416 -31.395 -24.794 1.00 36.06 86 ASN A C 1
ATOM 699 O O . ASN A 1 89 ? -28.329 -31.498 -23.974 1.00 34.42 86 ASN A O 1
ATOM 704 N N . GLY A 1 90 ? -26.130 -31.399 -24.450 1.00 34.83 87 GLY A N 1
ATOM 705 C CA . GLY A 1 90 ? -25.724 -31.494 -23.058 1.00 34.42 87 GLY A CA 1
ATOM 706 C C . GLY A 1 90 ? -25.846 -32.845 -22.374 1.00 34.82 87 GLY A C 1
ATOM 707 O O . GLY A 1 90 ? -25.822 -32.914 -21.145 1.00 35.47 87 GLY A O 1
ATOM 708 N N . GLN A 1 91 ? -25.962 -33.920 -23.147 1.00 34.04 88 GLN A N 1
ATOM 709 C CA . GLN A 1 91 ? -26.092 -35.253 -22.563 1.00 34.36 88 GLN A CA 1
ATOM 710 C C . GLN A 1 91 ? -24.741 -35.919 -22.308 1.00 32.34 88 GLN A C 1
ATOM 711 O O . GLN A 1 91 ? -24.586 -36.673 -21.349 1.00 32.13 88 GLN A O 1
ATOM 717 N N . MET A 1 92 ? -23.769 -35.643 -23.169 1.00 31.45 89 MET A N 1
ATOM 718 C CA . MET A 1 92 ? -22.433 -36.209 -23.010 1.00 31.30 89 MET A CA 1
ATOM 719 C C . MET A 1 92 ? -21.402 -35.098 -23.100 1.00 29.80 89 MET A C 1
ATOM 720 O O . MET A 1 92 ? -21.695 -34.004 -23.593 1.00 30.35 89 MET A O 1
ATOM 725 N N . LEU A 1 93 ? -20.196 -35.375 -22.621 1.00 25.37 90 LEU A N 1
ATOM 726 C CA . LEU A 1 93 ? -19.127 -34.389 -22.678 1.00 23.92 90 LEU A CA 1
ATOM 727 C C . LEU A 1 93 ? -18.347 -34.596 -23.963 1.00 23.74 90 LEU A C 1
ATOM 728 O O . LEU A 1 93 ? -17.611 -35.573 -24.108 1.00 23.04 90 LEU A O 1
ATOM 733 N N . TYR A 1 94 ? -18.520 -33.665 -24.895 1.00 22.47 91 TYR A N 1
ATOM 734 C CA . TYR A 1 94 ? -17.862 -33.723 -26.194 1.00 22.03 91 TYR A CA 1
ATOM 735 C C . TYR A 1 94 ? -16.465 -33.103 -26.112 1.00 22.00 91 TYR A C 1
ATOM 736 O O . TYR A 1 94 ? -16.221 -32.026 -26.656 1.00 21.19 91 TYR A O 1
ATOM 745 N N . PHE A 1 95 ? -15.545 -33.769 -25.422 1.00 21.16 92 PHE A N 1
ATOM 746 C CA . PHE A 1 95 ? -14.196 -33.236 -25.309 1.00 20.48 92 PHE A CA 1
ATOM 747 C C . PHE A 1 95 ? -13.579 -33.006 -26.687 1.00 21.96 92 PHE A C 1
ATOM 748 O O . PHE A 1 95 ? -12.973 -31.964 -26.946 1.00 20.99 92 PHE A O 1
ATOM 756 N N . ALA A 1 96 ? -13.738 -33.989 -27.567 1.00 22.36 93 ALA A N 1
ATOM 757 C CA . ALA A 1 96 ? -13.200 -33.907 -28.922 1.00 23.74 93 ALA A CA 1
ATOM 758 C C . ALA A 1 96 ? -14.031 -34.821 -29.808 1.00 24.70 93 ALA A C 1
ATOM 759 O O . ALA A 1 96 ? -14.740 -35.696 -29.309 1.00 23.59 93 ALA A O 1
ATOM 761 N N . PRO A 1 97 ? -13.967 -34.626 -31.135 1.00 25.64 94 PRO A N 1
ATOM 762 C CA . PRO A 1 97 ? -14.755 -35.490 -32.017 1.00 26.60 94 PRO A CA 1
ATOM 763 C C . PRO A 1 97 ? -14.391 -36.962 -31.818 1.00 25.62 94 PRO A C 1
ATOM 764 O O . PRO A 1 97 ? -15.248 -37.838 -31.922 1.00 25.82 94 PRO A O 1
ATOM 768 N N . ASP A 1 98 ? -13.123 -37.222 -31.507 1.00 24.88 95 ASP A N 1
ATOM 769 C CA . ASP A 1 98 ? -12.651 -38.588 -31.305 1.00 24.43 95 ASP A CA 1
ATOM 770 C C . ASP A 1 98 ? -12.591 -39.028 -29.846 1.00 25.95 95 ASP A C 1
ATOM 771 O O . ASP A 1 98 ? -12.061 -40.098 -29.539 1.00 25.67 95 ASP A O 1
ATOM 776 N N . LEU A 1 99 ? -13.134 -38.213 -28.945 1.00 24.06 96 LEU A N 1
ATOM 777 C CA . LEU A 1 99 ? -13.134 -38.562 -27.530 1.00 23.31 96 LEU A CA 1
ATOM 778 C C . LEU A 1 99 ? -14.337 -37.954 -26.829 1.00 24.38 96 LEU A C 1
ATOM 779 O O . LEU A 1 99 ? -14.271 -36.843 -26.293 1.00 24.43 96 LEU A O 1
ATOM 784 N N . ILE A 1 100 ? -15.439 -38.696 -26.842 1.00 21.79 97 ILE A N 1
ATOM 785 C CA . ILE A 1 100 ? -16.683 -38.262 -26.223 1.00 23.14 97 ILE A CA 1
ATOM 786 C C . ILE A 1 100 ? -16.908 -39.080 -24.955 1.00 24.21 97 ILE A C 1
ATOM 787 O O . ILE A 1 100 ? -16.824 -40.306 -24.983 1.00 24.41 97 ILE A O 1
ATOM 792 N N . PHE A 1 101 ? -17.181 -38.400 -23.846 1.00 21.49 98 PHE A N 1
ATOM 793 C CA . PHE A 1 101 ? -17.407 -39.074 -22.574 1.00 22.82 98 PHE A CA 1
ATOM 794 C C . PHE A 1 101 ? -18.860 -39.388 -22.293 1.00 24.50 98 PHE A C 1
ATOM 795 O O . PHE A 1 101 ? -19.694 -38.491 -22.196 1.00 24.76 98 PHE A O 1
ATOM 803 N N . ASN A 1 102 ? -19.135 -40.677 -22.143 1.00 24.20 99 ASN A N 1
ATOM 804 C CA . ASN A 1 102 ? -20.456 -41.179 -21.817 1.00 25.85 99 ASN A CA 1
ATOM 805 C C . ASN A 1 102 ? -20.385 -41.550 -20.338 1.00 24.90 99 ASN A C 1
ATOM 806 O O . ASN A 1 102 ? -19.364 -41.313 -19.688 1.00 21.02 99 ASN A O 1
ATOM 811 N N . GLU A 1 103 ? -21.455 -42.134 -19.808 1.00 24.25 100 GLU A N 1
ATOM 812 C CA . GLU A 1 103 ? -21.477 -42.536 -18.403 1.00 26.08 100 GLU A CA 1
ATOM 813 C C . GLU A 1 103 ? -20.274 -43.390 -18.016 1.00 26.00 100 GLU A C 1
ATOM 814 O O . GLU A 1 103 ? -19.641 -43.156 -16.978 1.00 26.31 100 GLU A O 1
ATOM 820 N N . GLU A 1 104 ? -19.964 -44.381 -18.846 1.00 24.72 101 GLU A N 1
ATOM 821 C CA . GLU A 1 104 ? -18.850 -45.287 -18.567 1.00 24.93 101 GLU A CA 1
ATOM 822 C C . GLU A 1 104 ? -17.513 -44.573 -18.413 1.00 24.07 101 GLU A C 1
ATOM 823 O O . GLU A 1 104 ? -16.764 -44.838 -17.467 1.00 22.81 101 GLU A O 1
ATOM 829 N N . ARG A 1 105 ? -17.205 -43.670 -19.337 1.00 21.29 102 ARG A N 1
ATOM 830 C CA . ARG A 1 105 ? -15.950 -42.950 -19.249 1.00 21.60 102 ARG A CA 1
ATOM 831 C C . ARG A 1 105 ? -15.927 -41.994 -18.061 1.00 20.31 102 ARG A C 1
ATOM 832 O O . ARG A 1 105 ? -14.886 -41.827 -17.421 1.00 18.72 102 ARG A O 1
ATOM 840 N N . MET A 1 106 ? -17.066 -41.384 -17.752 1.00 18.94 103 MET A N 1
ATOM 841 C CA . MET A 1 106 ? -17.127 -40.476 -16.607 1.00 21.55 103 MET A CA 1
ATOM 842 C C . MET A 1 106 ? -16.834 -41.271 -15.336 1.00 22.74 103 MET A C 1
ATOM 843 O O . MET A 1 106 ? -16.184 -40.774 -14.415 1.00 21.41 103 MET A O 1
ATOM 848 N N . GLN A 1 107 ? -17.315 -42.512 -15.295 1.00 23.67 104 GLN A N 1
ATOM 849 C CA . GLN A 1 107 ? -17.091 -43.376 -14.135 1.00 24.57 104 GLN A CA 1
ATOM 850 C C . GLN A 1 107 ? -15.622 -43.763 -14.008 1.00 23.77 104 GLN A C 1
ATOM 851 O O . GLN A 1 107 ? -15.014 -43.593 -12.954 1.00 23.67 104 GLN A O 1
ATOM 857 N N . GLN A 1 108 ? -15.056 -44.291 -15.087 1.00 21.79 105 GLN A N 1
ATOM 858 C CA . GLN A 1 108 ? -13.669 -44.737 -15.069 1.00 22.14 105 GLN A CA 1
ATOM 859 C C . GLN A 1 108 ? -12.650 -43.599 -15.001 1.00 20.95 105 GLN A C 1
ATOM 860 O O . GLN A 1 108 ? -11.468 -43.842 -14.772 1.00 22.20 105 GLN A O 1
ATOM 866 N N . SER A 1 109 ? -13.100 -42.360 -15.188 1.00 20.58 106 SER A N 1
ATOM 867 C CA . SER A 1 109 ? -12.188 -41.216 -15.144 1.00 21.92 106 SER A CA 1
ATOM 868 C C . SER A 1 109 ? -11.772 -40.861 -13.717 1.00 21.61 106 SER A C 1
ATOM 869 O O . SER A 1 109 ? -10.806 -40.118 -13.518 1.00 21.50 106 SER A O 1
ATOM 872 N N . ALA A 1 110 ? -12.512 -41.384 -12.741 1.00 20.60 107 ALA A N 1
ATOM 873 C CA . ALA A 1 110 ? -12.267 -41.109 -11.324 1.00 21.82 107 ALA A CA 1
ATOM 874 C C . ALA A 1 110 ? -12.693 -39.679 -10.952 1.00 23.06 107 ALA A C 1
ATOM 875 O O . ALA A 1 110 ? -12.505 -39.247 -9.814 1.00 22.27 107 ALA A O 1
ATOM 877 N N . MET A 1 111 ? -13.252 -38.942 -11.908 1.00 22.35 108 MET A N 1
ATOM 878 C CA . MET A 1 111 ? -13.702 -37.574 -11.637 1.00 22.68 108 MET A CA 1
ATOM 879 C C . MET A 1 111 ? -15.130 -37.339 -12.135 1.00 23.77 108 MET A C 1
ATOM 880 O O . MET A 1 111 ? -15.441 -36.310 -12.740 1.00 22.29 108 MET A O 1
ATOM 885 N N . TYR A 1 112 ? -15.999 -38.307 -11.858 1.00 23.61 109 TYR A N 1
ATOM 886 C CA . TYR A 1 112 ? -17.397 -38.233 -12.263 1.00 24.14 109 TYR A CA 1
ATOM 887 C C . TYR A 1 112 ? -18.059 -36.915 -11.843 1.00 24.86 109 TYR A C 1
ATOM 888 O O . TYR A 1 112 ? -18.738 -36.263 -12.645 1.00 24.28 109 TYR A O 1
ATOM 897 N N . ASP A 1 113 ? -17.876 -36.528 -10.586 1.00 22.82 110 ASP A N 1
ATOM 898 C CA . ASP A 1 113 ? -18.494 -35.296 -10.102 1.00 24.30 110 ASP A CA 1
ATOM 899 C C . ASP A 1 113 ? -18.051 -34.060 -10.876 1.00 23.99 110 ASP A C 1
ATOM 900 O O . ASP A 1 113 ? -18.876 -33.206 -11.199 1.00 23.92 110 ASP A O 1
ATOM 905 N N . LEU A 1 114 ? -16.758 -33.956 -11.175 1.00 22.26 111 LEU A N 1
ATOM 906 C CA . LEU A 1 114 ? -16.271 -32.814 -11.947 1.00 20.49 111 LEU A CA 1
ATOM 907 C C . LEU A 1 114 ? -16.879 -32.867 -13.349 1.00 20.15 111 LEU A C 1
ATOM 908 O O . LEU A 1 114 ? -17.204 -31.832 -13.935 1.00 19.49 111 LEU A O 1
ATOM 913 N N . CYS A 1 115 ? -17.032 -34.078 -13.881 1.00 20.13 112 CYS A N 1
ATOM 914 C CA . CYS A 1 115 ? -17.626 -34.263 -15.201 1.00 21.42 112 CYS A CA 1
ATOM 915 C C . CYS A 1 115 ? -19.067 -33.763 -15.188 1.00 21.26 112 CYS A C 1
ATOM 916 O O . CYS A 1 115 ? -19.531 -33.154 -16.148 1.00 22.32 112 CYS A O 1
ATOM 919 N N . GLN A 1 116 ? -19.776 -34.033 -14.099 1.00 23.95 113 GLN A N 1
ATOM 920 C CA . GLN A 1 116 ? -21.159 -33.583 -13.986 1.00 25.43 113 GLN A CA 1
ATOM 921 C C . GLN A 1 116 ? -21.205 -32.065 -13.846 1.00 23.81 113 GLN A C 1
ATOM 922 O O . GLN A 1 116 ? -22.114 -31.414 -14.357 1.00 23.51 113 GLN A O 1
ATOM 928 N N . GLY A 1 117 ? -20.217 -31.507 -13.156 1.00 22.27 114 GLY A N 1
ATOM 929 C CA . GLY A 1 117 ? -20.159 -30.065 -12.998 1.00 21.49 114 GLY A CA 1
ATOM 930 C C . GLY A 1 117 ? -20.024 -29.416 -14.365 1.00 21.87 114 GLY A C 1
ATOM 931 O O . GLY A 1 117 ? -20.669 -28.408 -14.658 1.00 21.99 114 GLY A O 1
ATOM 932 N N . MET A 1 118 ? -19.186 -30.001 -15.215 1.00 20.54 115 MET A N 1
ATOM 933 C CA . MET A 1 118 ? -18.986 -29.469 -16.552 1.00 20.38 115 MET A CA 1
ATOM 934 C C . MET A 1 118 ? -20.227 -29.693 -17.409 1.00 20.63 115 MET A C 1
ATOM 935 O O . MET A 1 118 ? -20.588 -28.840 -18.214 1.00 20.12 115 MET A O 1
ATOM 940 N N . ARG A 1 119 ? -20.888 -30.831 -17.228 1.00 22.36 116 ARG A N 1
ATOM 941 C CA . ARG A 1 119 ? -22.095 -31.107 -17.999 1.00 26.52 116 ARG A CA 1
ATOM 942 C C . ARG A 1 119 ? -23.187 -30.103 -17.617 1.00 26.74 116 ARG A C 1
ATOM 943 O O . ARG A 1 119 ? -24.015 -29.728 -18.446 1.00 26.27 116 ARG A O 1
ATOM 951 N N . GLN A 1 120 ? -23.179 -29.669 -16.361 1.00 27.31 117 GLN A N 1
ATOM 952 C CA . GLN A 1 120 ? -24.156 -28.703 -15.886 1.00 29.85 117 GLN A CA 1
ATOM 953 C C . GLN A 1 120 ? -24.043 -27.401 -16.675 1.00 28.83 117 GLN A C 1
ATOM 954 O O . GLN A 1 120 ? -25.032 -26.690 -16.863 1.00 27.13 117 GLN A O 1
ATOM 960 N N . ILE A 1 121 ? -22.838 -27.084 -17.138 1.00 27.60 118 ILE A N 1
ATOM 961 C CA . ILE A 1 121 ? -22.641 -25.877 -17.928 1.00 27.74 118 ILE A CA 1
ATOM 962 C C . ILE A 1 121 ? -23.403 -26.044 -19.238 1.00 28.19 118 ILE A C 1
ATOM 963 O O . ILE A 1 121 ? -24.129 -25.145 -19.663 1.00 28.60 118 ILE A O 1
ATOM 968 N N . SER A 1 122 ? -23.229 -27.198 -19.883 1.00 26.84 119 SER A N 1
ATOM 969 C CA . SER A 1 122 ? -23.920 -27.480 -21.134 1.00 27.83 119 SER A CA 1
ATOM 970 C C . SER A 1 122 ? -25.421 -27.366 -20.924 1.00 27.06 119 SER A C 1
ATOM 971 O O . SER A 1 122 ? -26.130 -26.796 -21.751 1.00 27.15 119 SER A O 1
ATOM 974 N N . GLN A 1 123 ? -25.898 -27.917 -19.811 1.00 26.29 120 GLN A N 1
ATOM 975 C CA . GLN A 1 123 ? -27.318 -27.885 -19.492 1.00 27.64 120 GLN A CA 1
ATOM 976 C C . GLN A 1 123 ? -27.832 -26.458 -19.338 1.00 27.89 120 GLN A C 1
ATOM 977 O O . GLN A 1 123 ? -28.990 -26.174 -19.643 1.00 27.35 120 GLN A O 1
ATOM 983 N N . GLU A 1 124 ? -26.978 -25.558 -18.863 1.00 26.76 121 GLU A N 1
ATOM 984 C CA . GLU A 1 124 ? -27.379 -24.164 -18.730 1.00 27.22 121 GLU A CA 1
ATOM 985 C C . GLU A 1 124 ? -27.468 -23.554 -20.123 1.00 26.64 121 GLU A C 1
ATOM 986 O O . GLU A 1 124 ? -28.339 -22.727 -20.385 1.00 27.47 121 GLU A O 1
ATOM 992 N N . PHE A 1 125 ? -26.567 -23.958 -21.013 1.00 26.09 122 PHE A N 1
ATOM 993 C CA . PHE A 1 125 ? -26.604 -23.459 -22.384 1.00 28.81 122 PHE A CA 1
ATOM 994 C C . PHE A 1 125 ? -27.940 -23.879 -22.988 1.00 29.33 122 PHE A C 1
ATOM 995 O O . PHE A 1 125 ? -28.594 -23.105 -23.683 1.00 29.90 122 PHE A O 1
ATOM 1003 N N . VAL A 1 126 ? -28.338 -25.117 -22.713 1.00 29.81 123 VAL A N 1
ATOM 1004 C CA . VAL A 1 126 ? -29.597 -25.646 -23.223 1.00 31.47 123 VAL A CA 1
ATOM 1005 C C . VAL A 1 126 ? -30.787 -24.873 -22.653 1.00 30.74 123 VAL A C 1
ATOM 1006 O O . VAL A 1 126 ? -31.661 -24.432 -23.396 1.00 32.53 123 VAL A O 1
ATOM 1010 N N . ARG A 1 127 ? -30.813 -24.704 -21.337 1.00 30.16 124 ARG A N 1
ATOM 1011 C CA . ARG A 1 127 ? -31.908 -23.993 -20.682 1.00 31.52 124 ARG A CA 1
ATOM 1012 C C . ARG A 1 127 ? -32.071 -22.569 -21.201 1.00 31.91 124 ARG A C 1
ATOM 1013 O O . ARG A 1 127 ? -33.185 -22.109 -21.433 1.00 32.26 124 ARG A O 1
ATOM 1021 N N . LEU A 1 128 ? -30.954 -21.875 -21.385 1.00 31.85 125 LEU A N 1
ATOM 1022 C CA . LEU A 1 128 ? -30.984 -20.495 -21.844 1.00 31.70 125 LEU A CA 1
ATOM 1023 C C . LEU A 1 128 ? -30.915 -20.361 -23.354 1.00 32.22 125 LEU A C 1
ATOM 1024 O O . LEU A 1 128 ? -31.054 -19.259 -23.886 1.00 31.55 125 LEU A O 1
ATOM 1029 N N . GLN A 1 129 ? -30.707 -21.479 -24.041 1.00 31.67 126 GLN A N 1
ATOM 1030 C CA . GLN A 1 129 ? -30.597 -21.464 -25.493 1.00 32.86 126 GLN A CA 1
ATOM 1031 C C . GLN A 1 129 ? -29.604 -20.386 -25.915 1.00 32.63 126 GLN A C 1
ATOM 1032 O O . GLN A 1 129 ? -29.916 -19.511 -26.727 1.00 33.03 126 GLN A O 1
ATOM 1038 N N . VAL A 1 130 ? -28.403 -20.460 -25.347 1.00 29.54 127 VAL A N 1
ATOM 1039 C CA . VAL A 1 130 ? -27.341 -19.509 -25.640 1.00 28.25 127 VAL A CA 1
ATOM 1040 C C . VAL A 1 130 ? -26.995 -19.519 -27.122 1.00 29.29 127 VAL A C 1
ATOM 1041 O O . VAL A 1 130 ? -26.802 -20.580 -27.713 1.00 26.49 127 VAL A O 1
ATOM 1045 N N . THR A 1 131 ? -26.908 -18.331 -27.716 1.00 28.45 128 THR A N 1
ATOM 1046 C CA . THR A 1 131 ? -26.590 -18.214 -29.135 1.00 28.77 128 THR A CA 1
ATOM 1047 C C . THR A 1 131 ? -25.090 -18.268 -29.333 1.00 29.29 128 THR A C 1
ATOM 1048 O O . THR A 1 131 ? -24.323 -18.052 -28.394 1.00 29.50 128 THR A O 1
ATOM 1052 N N . TYR A 1 132 ? -24.670 -18.549 -30.561 1.00 29.07 129 TYR A N 1
ATOM 1053 C CA . TYR A 1 132 ? -23.253 -18.623 -30.871 1.00 28.35 129 TYR A CA 1
ATOM 1054 C C . TYR A 1 132 ? -22.593 -17.271 -30.607 1.00 27.25 129 TYR A C 1
ATOM 1055 O O . TYR A 1 132 ? -21.460 -17.206 -30.129 1.00 25.70 129 TYR A O 1
ATOM 1064 N N . GLU A 1 133 ? -23.298 -16.187 -30.912 1.00 27.00 130 GLU A N 1
ATOM 1065 C CA . GLU A 1 133 ? -22.736 -14.860 -30.677 1.00 27.43 130 GLU A CA 1
ATOM 1066 C C . GLU A 1 133 ? -22.557 -14.589 -29.182 1.00 25.02 130 GLU A C 1
ATOM 1067 O O . GLU A 1 133 ? -21.542 -14.030 -28.764 1.00 25.25 130 GLU A O 1
ATOM 1073 N N . GLU A 1 134 ? -23.546 -14.968 -28.381 1.00 25.17 131 GLU A N 1
ATOM 1074 C CA . GLU A 1 134 ? -23.453 -14.748 -26.938 1.00 25.10 131 GLU A CA 1
ATOM 1075 C C . GLU A 1 134 ? -22.278 -15.557 -26.401 1.00 25.30 131 GLU A C 1
ATOM 1076 O O . GLU A 1 134 ? -21.456 -15.054 -25.630 1.00 25.02 131 GLU A O 1
ATOM 1082 N N . PHE A 1 135 ? -22.195 -16.810 -26.837 1.00 24.05 132 PHE A N 1
ATOM 1083 C CA . PHE A 1 135 ? -21.119 -17.692 -26.419 1.00 24.64 132 PHE A CA 1
ATOM 1084 C C . PHE A 1 135 ? -19.751 -17.093 -26.725 1.00 24.51 132 PHE A C 1
ATOM 1085 O O . PHE A 1 135 ? -18.865 -17.097 -25.874 1.00 22.54 132 PHE A O 1
ATOM 1093 N N . LEU A 1 136 ? -19.573 -16.577 -27.940 1.00 24.77 133 LEU A N 1
ATOM 1094 C CA . LEU A 1 136 ? -18.289 -15.999 -28.324 1.00 24.13 133 LEU A CA 1
ATOM 1095 C C . LEU A 1 136 ? -17.885 -14.820 -27.447 1.00 24.03 133 LEU A C 1
ATOM 1096 O O . LEU A 1 136 ? -16.727 -14.706 -27.038 1.00 23.86 133 LEU A O 1
ATOM 1101 N N . CYS A 1 137 ? -18.830 -13.933 -27.159 1.00 25.20 134 CYS A N 1
ATOM 1102 C CA . CYS A 1 137 ? -18.515 -12.782 -26.319 1.00 25.65 134 CYS A CA 1
ATOM 1103 C C . CYS A 1 137 ? -18.227 -13.230 -24.883 1.00 24.78 134 CYS A C 1
ATOM 1104 O O . CYS A 1 137 ? -17.289 -12.749 -24.253 1.00 24.69 134 CYS A O 1
ATOM 1107 N N . MET A 1 138 ? -19.031 -14.157 -24.375 1.00 25.26 135 MET A N 1
ATOM 1108 C CA . MET A 1 138 ? -18.837 -14.661 -23.015 1.00 24.63 135 MET A CA 1
ATOM 1109 C C . MET A 1 138 ? -17.460 -15.302 -22.850 1.00 24.20 135 MET A C 1
ATOM 1110 O O . MET A 1 138 ? -16.803 -15.136 -21.819 1.00 23.08 135 MET A O 1
ATOM 1115 N N . LYS A 1 139 ? -17.023 -16.039 -23.866 1.00 23.84 136 LYS A N 1
ATOM 1116 C CA . LYS A 1 139 ? -15.724 -16.695 -23.804 1.00 23.98 136 LYS A CA 1
ATOM 1117 C C . LYS A 1 139 ? -14.591 -15.674 -23.657 1.00 24.49 136 LYS A C 1
ATOM 1118 O O . LYS A 1 139 ? -13.646 -15.887 -22.892 1.00 24.12 136 LYS A O 1
ATOM 1124 N N . VAL A 1 140 ? -14.680 -14.559 -24.379 1.00 25.38 137 VAL A N 1
ATOM 1125 C CA . VAL A 1 140 ? -13.648 -13.534 -24.269 1.00 25.05 137 VAL A CA 1
ATOM 1126 C C . VAL A 1 140 ? -13.618 -13.024 -22.831 1.00 23.72 137 VAL A C 1
ATOM 1127 O O . VAL A 1 140 ? -12.552 -12.862 -22.241 1.00 22.83 137 VAL A O 1
ATOM 1131 N N . LEU A 1 141 ? -14.798 -12.783 -22.270 1.00 24.61 138 LEU A N 1
ATOM 1132 C CA . LEU A 1 141 ? -14.898 -12.295 -20.900 1.00 25.21 138 LEU A CA 1
ATOM 1133 C C . LEU A 1 141 ? -14.221 -13.230 -19.895 1.00 25.21 138 LEU A C 1
ATOM 1134 O O . LEU A 1 141 ? -13.710 -12.779 -18.877 1.00 25.40 138 LEU A O 1
ATOM 1139 N N . LEU A 1 142 ? -14.202 -14.531 -20.177 1.00 23.99 139 LEU A N 1
ATOM 1140 C CA . LEU A 1 142 ? -13.547 -15.475 -19.272 1.00 21.67 139 LEU A CA 1
ATOM 1141 C C . LEU A 1 142 ? -12.036 -15.233 -19.271 1.00 21.14 139 LEU A C 1
ATOM 1142 O O . LEU A 1 142 ? -11.382 -15.325 -18.233 1.00 22.13 139 LEU A O 1
ATOM 1147 N N . LEU A 1 143 ? -11.482 -14.933 -20.441 1.00 21.36 140 LEU A N 1
ATOM 1148 C CA . LEU A 1 143 ? -10.052 -14.652 -20.557 1.00 21.60 140 LEU A CA 1
ATOM 1149 C C . LEU A 1 143 ? -9.722 -13.403 -19.724 1.00 22.66 140 LEU A C 1
ATOM 1150 O O . LEU A 1 143 ? -8.592 -13.214 -19.265 1.00 24.16 140 LEU A O 1
ATOM 1155 N N . LEU A 1 144 ? -10.729 -12.565 -19.520 1.00 23.26 141 LEU A N 1
ATOM 1156 C CA . LEU A 1 144 ? -10.566 -11.323 -18.771 1.00 26.10 141 LEU A CA 1
ATOM 1157 C C . LEU A 1 144 ? -11.289 -11.313 -17.421 1.00 25.57 141 LEU A C 1
ATOM 1158 O O . LEU A 1 144 ? -11.683 -10.249 -16.947 1.00 25.86 141 LEU A O 1
ATOM 1163 N N . SER A 1 145 ? -11.463 -12.473 -16.794 1.00 25.73 142 SER A N 1
ATOM 1164 C CA . SER A 1 145 ? -12.172 -12.512 -15.517 1.00 25.21 142 SER A CA 1
ATOM 1165 C C . SER A 1 145 ? -11.420 -13.066 -14.312 1.00 24.69 142 SER A C 1
ATOM 1166 O O . SER A 1 145 ? -11.987 -13.196 -13.226 1.00 24.55 142 SER A O 1
ATOM 1169 N N . THR A 1 146 ? -10.150 -13.398 -14.493 1.00 24.69 143 THR A N 1
ATOM 1170 C CA . THR A 1 146 ? -9.336 -13.876 -13.382 1.00 25.77 143 THR A CA 1
ATOM 1171 C C . THR A 1 146 ? -8.051 -13.070 -13.482 1.00 26.72 143 THR A C 1
ATOM 1172 O O . THR A 1 146 ? -7.277 -13.232 -14.424 1.00 26.60 143 THR A O 1
ATOM 1176 N N . VAL A 1 147 ? -7.838 -12.183 -12.517 1.00 27.73 144 VAL A N 1
ATOM 1177 C CA . VAL A 1 147 ? -6.667 -11.315 -12.548 1.00 30.34 144 VAL A CA 1
ATOM 1178 C C . VAL A 1 147 ? -5.837 -11.333 -11.266 1.00 30.17 144 VAL A C 1
ATOM 1179 O O . VAL A 1 147 ? -6.281 -11.826 -10.232 1.00 28.42 144 VAL A O 1
ATOM 1183 N N . PRO A 1 148 ? -4.605 -10.802 -11.330 1.00 32.77 145 PRO A N 1
ATOM 1184 C CA . PRO A 1 148 ? -3.733 -10.765 -10.152 1.00 33.68 145 PRO A CA 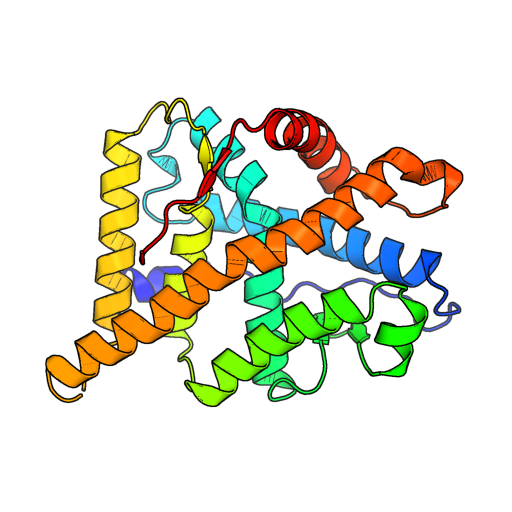1
ATOM 1185 C C . PRO A 1 148 ? -4.316 -9.780 -9.146 1.00 34.48 145 PRO A C 1
ATOM 1186 O O . PRO A 1 148 ? -4.790 -8.712 -9.530 1.00 34.04 145 PRO A O 1
ATOM 1190 N N . LYS A 1 149 ? -4.292 -10.134 -7.867 1.00 36.21 146 LYS A N 1
ATOM 1191 C CA . LYS A 1 149 ? -4.818 -9.239 -6.847 1.00 39.29 146 LYS A CA 1
ATOM 1192 C C . LYS A 1 149 ? -4.050 -7.922 -6.849 1.00 41.22 146 LYS A C 1
ATOM 1193 O O . LYS A 1 149 ? -4.597 -6.880 -6.497 1.00 41.25 146 LYS A O 1
ATOM 1199 N N . ASP A 1 150 ? -2.787 -7.969 -7.265 1.00 43.62 147 ASP A N 1
ATOM 1200 C CA . ASP A 1 150 ? -1.954 -6.772 -7.295 1.00 46.28 147 ASP A CA 1
ATOM 1201 C C . ASP A 1 150 ? -2.115 -5.926 -8.551 1.00 46.88 147 ASP A C 1
ATOM 1202 O O . ASP A 1 150 ? -1.428 -4.916 -8.715 1.00 48.43 147 ASP A O 1
ATOM 1207 N N . GLY A 1 151 ? -3.016 -6.337 -9.436 1.00 45.80 148 GLY A N 1
ATOM 1208 C CA . GLY A 1 151 ? -3.249 -5.575 -10.649 1.00 45.63 148 GLY A CA 1
ATOM 1209 C C . GLY A 1 151 ? -2.387 -5.950 -11.839 1.00 45.52 148 GLY A C 1
ATOM 1210 O O . GLY A 1 151 ? -1.424 -6.708 -11.722 1.00 45.73 148 GLY A O 1
ATOM 1211 N N . LEU A 1 152 ? -2.746 -5.403 -12.994 1.00 45.62 149 LEU A N 1
ATOM 1212 C CA . LEU A 1 152 ? -2.036 -5.659 -14.240 1.00 45.89 149 LEU A CA 1
ATOM 1213 C C . LEU A 1 152 ? -1.151 -4.471 -14.598 1.00 46.93 149 LEU A C 1
ATOM 1214 O O . LEU A 1 152 ? -1.276 -3.394 -14.016 1.00 46.46 149 LEU A O 1
ATOM 1219 N N . LYS A 1 153 ? -0.260 -4.669 -15.562 1.00 47.16 150 LYS A N 1
ATOM 1220 C CA . LYS A 1 153 ? 0.635 -3.602 -15.984 1.00 47.40 150 LYS A CA 1
ATOM 1221 C C . LYS A 1 153 ? -0.071 -2.639 -16.931 1.00 46.72 150 LYS A C 1
ATOM 1222 O O . LYS A 1 153 ? 0.224 -1.444 -16.944 1.00 47.76 150 LYS A O 1
ATOM 1228 N N . SER A 1 154 ? -1.012 -3.158 -17.712 1.00 44.66 151 SER A N 1
ATOM 1229 C CA . SER A 1 154 ? -1.766 -2.334 -18.649 1.00 43.92 151 SER A CA 1
ATOM 1230 C C . SER A 1 154 ? -3.219 -2.262 -18.196 1.00 43.19 151 SER A C 1
ATOM 1231 O O . SER A 1 154 ? -4.145 -2.397 -18.998 1.00 42.79 151 SER A O 1
ATOM 1234 N N . GLN A 1 155 ? -3.402 -2.038 -16.899 1.00 42.69 152 GLN A N 1
ATOM 1235 C CA . GLN A 1 155 ? -4.723 -1.958 -16.292 1.00 42.36 152 GLN A CA 1
ATOM 1236 C C . GLN A 1 155 ? -5.715 -1.135 -17.108 1.00 41.22 152 GLN A C 1
ATOM 1237 O O . GLN A 1 155 ? -6.796 -1.612 -17.446 1.00 40.66 152 GLN A O 1
ATOM 1243 N N . ALA A 1 156 ? -5.345 0.102 -17.423 1.00 40.55 153 ALA A N 1
ATOM 1244 C CA . ALA A 1 156 ? -6.213 0.987 -18.191 1.00 39.98 153 ALA A CA 1
ATOM 1245 C C . ALA A 1 156 ? -6.682 0.343 -19.495 1.00 38.81 153 ALA A C 1
ATOM 1246 O O . ALA A 1 156 ? -7.871 0.358 -19.816 1.00 37.19 153 ALA A O 1
ATOM 1248 N N . SER A 1 157 ? -5.744 -0.219 -20.248 1.00 37.69 154 SER A N 1
ATOM 1249 C CA . SER A 1 157 ? -6.078 -0.863 -21.511 1.00 38.41 154 SER A CA 1
ATOM 1250 C C . SER A 1 157 ? -6.976 -2.072 -21.252 1.00 37.34 154 SER A C 1
ATOM 1251 O O . SER A 1 157 ? -7.931 -2.328 -21.991 1.00 37.06 154 SER A O 1
ATOM 1254 N N . PHE A 1 158 ? -6.664 -2.806 -20.191 1.00 37.38 155 PHE A N 1
ATOM 1255 C CA . PHE A 1 158 ? -7.436 -3.986 -19.815 1.00 37.25 155 PHE A CA 1
ATOM 1256 C C . PHE A 1 158 ? -8.893 -3.615 -19.534 1.00 37.50 155 PHE A C 1
ATOM 1257 O O . PHE A 1 158 ? -9.817 -4.209 -20.095 1.00 37.04 155 PHE A O 1
ATOM 1265 N N . ASP A 1 159 ? -9.095 -2.635 -18.657 1.00 36.61 156 ASP A N 1
ATOM 1266 C CA . ASP A 1 159 ? -10.441 -2.202 -18.308 1.00 36.70 156 ASP A CA 1
ATOM 1267 C C . ASP A 1 159 ? -11.238 -1.829 -19.551 1.00 36.87 156 ASP A C 1
ATOM 1268 O O . ASP A 1 159 ? -12.404 -2.199 -19.691 1.00 37.02 156 ASP A O 1
ATOM 1273 N N . GLU A 1 160 ? -10.593 -1.100 -20.454 1.00 36.30 157 GLU A N 1
ATOM 1274 C CA . GLU A 1 160 ? -11.219 -0.660 -21.691 1.00 37.49 157 GLU A CA 1
ATOM 1275 C C . GLU A 1 160 ? -11.612 -1.865 -22.547 1.00 35.61 157 GLU A C 1
ATOM 1276 O O . GLU A 1 160 ? -12.716 -1.927 -23.086 1.00 35.86 157 GLU A O 1
ATOM 1282 N N . MET A 1 161 ? -10.695 -2.815 -22.676 1.00 35.55 158 MET A N 1
ATOM 1283 C CA . MET A 1 161 ? -10.947 -4.020 -23.456 1.00 34.55 158 MET A CA 1
ATOM 1284 C C . MET A 1 161 ? -12.140 -4.778 -22.878 1.00 32.74 158 MET A C 1
ATOM 1285 O O . MET A 1 161 ? -13.075 -5.130 -23.594 1.00 31.34 158 MET A O 1
ATOM 1290 N N . ARG A 1 162 ? -12.102 -5.018 -21.573 1.00 32.46 159 ARG A N 1
ATOM 1291 C CA . ARG A 1 162 ? -13.175 -5.744 -20.905 1.00 32.99 159 ARG A CA 1
ATOM 1292 C C . ARG A 1 162 ? -14.534 -5.088 -21.132 1.00 32.60 159 ARG A C 1
ATOM 1293 O O . ARG A 1 162 ? -15.503 -5.757 -21.489 1.00 30.60 159 ARG A O 1
ATOM 1301 N N . MET A 1 163 ? -14.607 -3.776 -20.938 1.00 32.89 160 MET A N 1
ATOM 1302 C CA . MET A 1 163 ? -15.872 -3.083 -21.119 1.00 33.45 160 MET A CA 1
ATOM 1303 C C . MET A 1 163 ? -16.364 -3.206 -22.559 1.00 33.60 160 MET A C 1
ATOM 1304 O O . MET A 1 163 ? -17.562 -3.357 -22.798 1.00 33.43 160 MET A O 1
ATOM 1309 N N . ASN A 1 164 ? -15.444 -3.153 -23.520 1.00 33.49 161 ASN A N 1
ATOM 1310 C CA . ASN A 1 164 ? -15.840 -3.275 -24.917 1.00 34.31 161 ASN A CA 1
ATOM 1311 C C . ASN A 1 164 ? -16.538 -4.605 -25.193 1.00 32.97 161 ASN A C 1
ATOM 1312 O O . ASN A 1 164 ? -17.572 -4.643 -25.860 1.00 31.89 161 ASN A O 1
ATOM 1317 N N . TYR A 1 16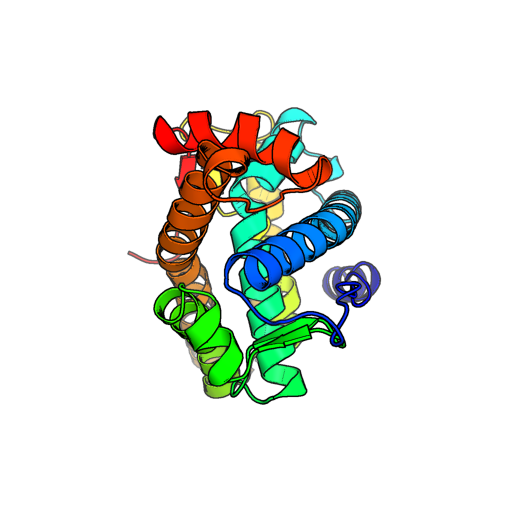5 ? -15.980 -5.695 -24.673 1.00 33.10 162 TYR A N 1
ATOM 1318 C CA . TYR A 1 165 ? -16.578 -7.008 -24.885 1.00 31.63 162 TYR A CA 1
ATOM 1319 C C . TYR A 1 165 ? -17.858 -7.211 -24.085 1.00 31.27 162 TYR A C 1
ATOM 1320 O O . TYR A 1 165 ? -18.737 -7.966 -24.500 1.00 30.55 162 TYR A O 1
ATOM 1329 N N . ILE A 1 166 ? -17.975 -6.534 -22.946 1.00 30.38 163 ILE A N 1
ATOM 1330 C CA . ILE A 1 166 ? -19.200 -6.632 -22.168 1.00 29.60 163 ILE A CA 1
ATOM 1331 C C . ILE A 1 166 ? -20.285 -5.958 -23.008 1.00 28.89 163 ILE A C 1
ATOM 1332 O O . ILE A 1 166 ? -21.396 -6.470 -23.143 1.00 28.25 163 ILE A O 1
ATOM 1337 N N . LYS A 1 167 ? -19.958 -4.811 -23.591 1.00 30.61 164 LYS A N 1
ATOM 1338 C CA . LYS A 1 167 ? -20.927 -4.105 -24.425 1.00 31.04 164 LYS A CA 1
ATOM 1339 C C . LYS A 1 167 ? -21.274 -4.945 -25.649 1.00 29.43 164 LYS A C 1
ATOM 1340 O O . LYS A 1 167 ? -22.427 -4.994 -26.075 1.00 29.64 164 LYS A O 1
ATOM 1346 N N . GLU A 1 168 ? -20.271 -5.618 -26.201 1.00 30.39 165 GLU A N 1
ATOM 1347 C CA . GLU A 1 168 ? -20.474 -6.463 -27.374 1.00 32.10 165 GLU A CA 1
ATOM 1348 C C . GLU A 1 168 ? -21.458 -7.574 -27.017 1.00 31.06 165 GLU A C 1
ATOM 1349 O O . GLU A 1 168 ? -22.297 -7.968 -27.831 1.00 31.02 165 GLU A O 1
ATOM 1355 N N . LEU A 1 169 ? -21.354 -8.070 -25.788 1.00 31.07 166 LEU A N 1
ATOM 1356 C CA . LEU A 1 169 ? -22.251 -9.115 -25.310 1.00 29.85 166 LEU A CA 1
ATOM 1357 C C . LEU A 1 169 ? -23.689 -8.599 -25.261 1.00 29.05 166 LEU A C 1
ATOM 1358 O O . LEU A 1 169 ? -24.621 -9.289 -25.671 1.00 28.49 166 LEU A O 1
ATOM 1363 N N . ARG A 1 170 ? -23.874 -7.386 -24.748 1.00 29.67 167 ARG A N 1
ATOM 1364 C CA . ARG A 1 170 ? -25.214 -6.820 -24.675 1.00 30.10 167 ARG A CA 1
ATOM 1365 C C . ARG A 1 170 ? -25.772 -6.641 -26.081 1.00 30.83 167 ARG A C 1
ATOM 1366 O O . ARG A 1 170 ? -26.979 -6.740 -26.301 1.00 30.35 167 ARG A O 1
ATOM 1374 N N . ARG A 1 171 ? -24.882 -6.378 -27.029 1.00 33.29 168 ARG A N 1
ATOM 1375 C CA . ARG A 1 171 ? -25.277 -6.218 -28.423 1.00 36.95 168 ARG A CA 1
ATOM 1376 C C . ARG A 1 171 ? -25.818 -7.564 -28.914 1.00 37.16 168 ARG A C 1
ATOM 1377 O O . ARG A 1 171 ? -26.885 -7.633 -29.527 1.00 38.93 168 ARG A O 1
ATOM 1385 N N . ALA A 1 172 ? -25.082 -8.634 -28.626 1.00 36.85 169 ALA A N 1
ATOM 1386 C CA . ALA A 1 172 ? -25.490 -9.976 -29.026 1.00 36.29 169 ALA A CA 1
ATOM 1387 C C . ALA A 1 172 ? -26.840 -10.306 -28.409 1.00 37.81 169 ALA A C 1
ATOM 1388 O O . ALA A 1 172 ? -27.692 -10.931 -29.045 1.00 37.84 169 ALA A O 1
ATOM 1390 N N . ILE A 1 173 ? -27.028 -9.882 -27.162 1.00 37.21 170 ILE A N 1
ATOM 1391 C CA . ILE A 1 173 ? -28.272 -10.125 -26.447 1.00 36.32 170 ILE A CA 1
ATOM 1392 C C . ILE A 1 173 ? -29.434 -9.429 -27.147 1.00 38.09 170 ILE A C 1
ATOM 1393 O O . ILE A 1 173 ? -30.498 -10.017 -27.341 1.00 39.05 170 ILE A O 1
ATOM 1398 N N . ALA A 1 174 ? -29.221 -8.172 -27.520 1.00 38.49 171 ALA A N 1
ATOM 1399 C CA . ALA A 1 174 ? -30.244 -7.383 -28.194 1.00 40.52 171 ALA A CA 1
ATOM 1400 C C . ALA A 1 174 ? -30.548 -7.946 -29.578 1.00 41.29 171 ALA A C 1
ATOM 1401 O O . ALA A 1 174 ? -31.702 -7.971 -30.006 1.00 44.26 171 ALA A O 1
ATOM 1403 N N . ASN A 1 178 ? -36.991 -8.155 -28.245 1.00 45.39 175 ASN A N 1
ATOM 1404 C CA . ASN A 1 178 ? -37.228 -8.075 -26.807 1.00 44.66 175 ASN A CA 1
ATOM 1405 C C . ASN A 1 178 ? -37.097 -6.641 -26.314 1.00 42.81 175 ASN A C 1
ATOM 1406 O O . ASN A 1 178 ? -36.321 -5.858 -26.864 1.00 42.54 175 ASN A O 1
ATOM 1411 N N . ASN A 1 179 ? -37.856 -6.294 -25.278 1.00 39.95 176 ASN A N 1
ATOM 1412 C CA . ASN A 1 179 ? -37.779 -4.949 -24.727 1.00 38.11 176 ASN A CA 1
ATOM 1413 C C . ASN A 1 179 ? -36.509 -4.848 -23.888 1.00 36.02 176 ASN A C 1
ATOM 1414 O O . ASN A 1 179 ? -35.794 -5.837 -23.712 1.00 34.90 176 ASN A O 1
ATOM 1419 N N . SER A 1 180 ? -36.223 -3.659 -23.374 1.00 32.52 177 SER A N 1
ATOM 1420 C CA . SER A 1 180 ? -35.017 -3.466 -22.583 1.00 30.71 177 SER A CA 1
ATOM 1421 C C . SER A 1 180 ? -34.966 -4.331 -21.322 1.00 30.11 177 SER A C 1
ATOM 1422 O O . SER A 1 180 ? -33.915 -4.879 -20.987 1.00 27.97 177 SER A O 1
ATOM 1425 N N . SER A 1 181 ? -36.093 -4.462 -20.630 1.00 28.74 178 SER A N 1
ATOM 1426 C CA . SER A 1 181 ? -36.126 -5.260 -19.408 1.00 29.36 178 SER A CA 1
ATOM 1427 C C . SER A 1 181 ? -35.796 -6.719 -19.705 1.00 29.80 178 SER A C 1
ATOM 1428 O O . SER A 1 181 ? -35.144 -7.392 -18.899 1.00 27.86 178 SER A O 1
ATOM 1431 N N . GLN A 1 182 ? -36.240 -7.210 -20.859 1.00 28.07 179 GLN A N 1
ATOM 1432 C CA . GLN A 1 182 ? -35.950 -8.588 -21.248 1.00 29.97 179 GLN A CA 1
ATOM 1433 C C . GLN A 1 182 ? -34.459 -8.728 -21.552 1.00 28.75 179 GLN A C 1
ATOM 1434 O O . GLN A 1 182 ? -33.861 -9.775 -21.288 1.00 27.86 179 GLN A O 1
ATOM 1440 N N . ASN A 1 183 ? -33.862 -7.674 -22.107 1.00 25.94 180 ASN A N 1
ATOM 1441 C CA . ASN A 1 183 ? -32.433 -7.692 -22.401 1.00 25.43 180 ASN A CA 1
ATOM 1442 C C . ASN A 1 183 ? -31.653 -7.674 -21.084 1.00 24.90 180 ASN A C 1
ATOM 1443 O O . ASN A 1 183 ? -30.631 -8.351 -20.946 1.00 23.43 180 ASN A O 1
ATOM 1448 N N . TRP A 1 184 ? -32.135 -6.891 -20.123 1.00 23.16 181 TRP A N 1
ATOM 1449 C CA . TRP A 1 184 ? -31.478 -6.812 -18.823 1.00 23.86 181 TRP A CA 1
ATOM 1450 C C . TRP A 1 184 ? -31.510 -8.181 -18.161 1.00 24.23 181 TRP A C 1
ATOM 1451 O O . TRP A 1 184 ? -30.511 -8.646 -17.607 1.00 23.72 181 TRP A O 1
ATOM 1462 N N . GLN A 1 185 ? -32.673 -8.817 -18.204 1.00 24.31 182 GLN A N 1
ATOM 1463 C CA . GLN A 1 185 ? -32.826 -10.133 -17.605 1.00 27.31 182 GLN A CA 1
ATOM 1464 C C . GLN A 1 185 ? -31.840 -11.125 -18.215 1.00 26.28 182 GLN A C 1
ATOM 1465 O O . GLN A 1 185 ? -31.206 -11.894 -17.492 1.00 26.10 182 GLN A O 1
ATOM 1471 N N . ARG A 1 186 ? -31.692 -11.107 -19.537 1.00 26.47 183 ARG A N 1
ATOM 1472 C CA . ARG A 1 186 ? -30.768 -12.043 -20.159 1.00 27.54 183 ARG A CA 1
ATOM 1473 C C . ARG A 1 186 ? -29.329 -11.729 -19.782 1.00 27.44 183 ARG A C 1
ATOM 1474 O O . ARG A 1 186 ? -28.522 -12.640 -19.601 1.00 25.91 183 ARG A O 1
ATOM 1482 N N . PHE A 1 187 ? -28.999 -10.445 -19.668 1.00 25.60 184 PHE A N 1
ATOM 1483 C CA . PHE A 1 187 ? -27.645 -10.064 -19.274 1.00 24.97 184 PHE A CA 1
ATOM 1484 C C . PHE A 1 187 ? -27.398 -10.615 -17.869 1.00 23.22 184 PHE A C 1
ATOM 1485 O O . PHE A 1 187 ? -26.318 -11.112 -17.567 1.00 23.30 184 PHE A O 1
ATOM 1493 N N . TYR A 1 188 ? -28.408 -10.500 -17.011 1.00 23.23 185 TYR A N 1
ATOM 1494 C CA . TYR A 1 188 ? -28.323 -10.987 -15.637 1.00 23.48 185 TYR A CA 1
ATOM 1495 C C . TYR A 1 188 ? -28.046 -12.499 -15.620 1.00 24.80 185 TYR A C 1
ATOM 1496 O O . TYR A 1 188 ? -27.142 -12.971 -14.927 1.00 22.24 185 TYR A O 1
ATOM 1505 N N . GLN A 1 189 ? -28.827 -13.249 -16.393 1.00 23.29 186 GLN A N 1
ATOM 1506 C CA . GLN A 1 189 ? -28.680 -14.702 -16.454 1.00 25.67 186 GLN A CA 1
ATOM 1507 C C . GLN A 1 189 ? -27.371 -15.175 -17.069 1.00 23.98 186 GLN A C 1
ATOM 1508 O O . GLN A 1 189 ? -26.756 -16.122 -16.580 1.00 21.51 186 GLN A O 1
ATOM 1514 N N . LEU A 1 190 ? -26.946 -14.533 -18.148 1.00 21.92 187 LEU A N 1
ATOM 1515 C CA . LEU A 1 190 ? -25.706 -14.936 -18.787 1.00 21.15 187 LEU A CA 1
ATOM 1516 C C . LEU A 1 190 ? -24.497 -14.620 -17.914 1.00 21.32 187 LEU A C 1
ATOM 1517 O O . LEU A 1 190 ? -23.535 -15.386 -17.890 1.00 20.56 187 LEU A O 1
ATOM 1522 N N . THR A 1 191 ? -24.535 -13.500 -17.191 1.00 20.27 188 THR A N 1
ATOM 1523 C CA . THR A 1 191 ? -23.406 -13.163 -16.331 1.00 19.93 188 THR A CA 1
ATOM 1524 C C . THR A 1 191 ? -23.430 -14.024 -15.070 1.00 19.89 188 THR A C 1
ATOM 1525 O O . THR A 1 191 ? -22.398 -14.210 -14.418 1.00 20.23 188 THR A O 1
ATOM 1529 N N . LYS A 1 192 ? -24.600 -14.559 -14.726 1.00 21.71 189 LYS A N 1
ATOM 1530 C CA . LYS A 1 192 ? -24.684 -15.460 -13.579 1.00 21.71 189 LYS A CA 1
ATOM 1531 C C . LYS A 1 192 ? -23.947 -16.731 -13.996 1.00 22.13 189 LYS A C 1
ATOM 1532 O O . LYS A 1 192 ? -23.222 -17.328 -13.206 1.00 20.63 189 LYS A O 1
ATOM 1538 N N . LEU A 1 193 ? -24.139 -17.147 -15.248 1.00 22.33 190 LEU A N 1
ATOM 1539 C CA . LEU A 1 193 ? -23.458 -18.336 -15.75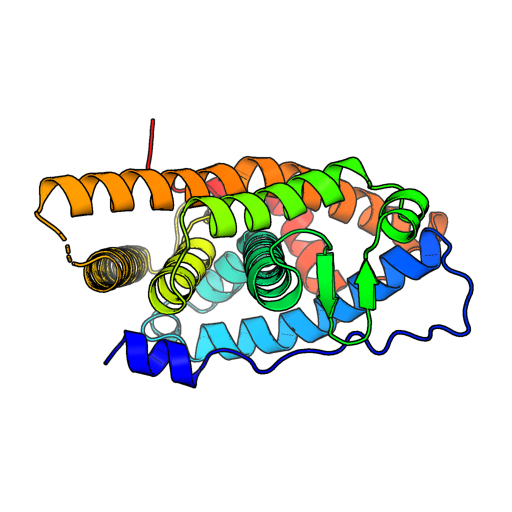3 1.00 21.86 190 LEU A CA 1
ATOM 1540 C C . LEU A 1 193 ? -21.947 -18.091 -15.712 1.00 22.86 190 LEU A C 1
ATOM 1541 O O . LEU A 1 193 ? -21.183 -18.956 -15.277 1.00 22.41 190 LEU A O 1
ATOM 1546 N N . LEU A 1 194 ? -21.517 -16.906 -16.147 1.00 19.89 191 LEU A N 1
ATOM 1547 C CA . LEU A 1 194 ? -20.094 -16.571 -16.127 1.00 20.38 191 LEU A CA 1
ATOM 1548 C C . LEU A 1 194 ? -19.525 -16.682 -14.714 1.00 19.94 191 LEU A C 1
ATOM 1549 O O . LEU A 1 194 ? -18.482 -17.300 -14.508 1.00 19.90 191 LEU A O 1
ATOM 1554 N N . ASP A 1 195 ? -20.208 -16.080 -13.745 1.00 19.98 192 ASP A N 1
ATOM 1555 C CA . ASP A 1 195 ? -19.744 -16.138 -12.363 1.00 21.71 192 ASP A CA 1
ATOM 1556 C C . ASP A 1 195 ? -19.676 -17.582 -11.854 1.00 21.81 192 ASP A C 1
ATOM 1557 O O . ASP A 1 195 ? -18.784 -17.922 -11.075 1.00 22.09 192 ASP A O 1
ATOM 1562 N N . SER A 1 196 ? -20.611 -18.426 -12.287 1.00 20.72 193 SER A N 1
ATOM 1563 C CA . SER A 1 196 ? -20.637 -19.817 -11.832 1.00 21.18 193 SER A CA 1
ATOM 1564 C C . SER A 1 196 ? -19.402 -20.609 -12.266 1.00 21.74 193 SER A C 1
ATOM 1565 O O . SER A 1 196 ? -19.103 -21.664 -11.704 1.00 20.90 193 SER A O 1
ATOM 1568 N N . MET A 1 197 ? -18.678 -20.106 -13.259 1.00 20.56 194 MET A N 1
ATOM 1569 C CA . MET A 1 197 ? -17.488 -20.808 -13.731 1.00 20.36 194 MET A CA 1
ATOM 1570 C C . MET A 1 197 ? -16.378 -20.862 -12.680 1.00 20.23 194 MET A C 1
ATOM 1571 O O . MET A 1 197 ? -15.633 -21.840 -12.604 1.00 19.15 194 MET A O 1
ATOM 1576 N N . HIS A 1 198 ? -16.272 -19.822 -11.854 1.00 21.05 195 HIS A N 1
ATOM 1577 C CA . HIS A 1 198 ? -15.216 -19.781 -10.848 1.00 20.94 195 HIS A CA 1
ATOM 1578 C C . HIS A 1 198 ? -15.210 -20.965 -9.889 1.00 21.42 195 HIS A C 1
ATOM 1579 O O . HIS A 1 198 ? -14.159 -21.560 -9.656 1.00 21.19 195 HIS A O 1
ATOM 1586 N N . ASP A 1 199 ? -16.365 -21.315 -9.329 1.00 22.18 196 ASP A N 1
ATOM 1587 C CA . ASP A 1 199 ? -16.407 -22.438 -8.398 1.00 24.53 196 ASP A CA 1
ATOM 1588 C C . ASP A 1 199 ? -16.093 -23.748 -9.105 1.00 22.94 196 ASP A C 1
ATOM 1589 O O . ASP A 1 199 ? -15.364 -24.590 -8.577 1.00 22.51 196 ASP A O 1
ATOM 1594 N N . LEU A 1 200 ? -16.646 -23.924 -10.298 1.00 20.99 197 LEU A N 1
ATOM 1595 C CA . LEU A 1 200 ? -16.386 -25.140 -11.057 1.00 19.27 197 LEU A CA 1
ATOM 1596 C C . LEU A 1 200 ? -14.892 -25.262 -11.330 1.00 19.80 197 LEU A C 1
ATOM 1597 O O . LEU A 1 200 ? -14.280 -26.302 -11.058 1.00 19.90 197 LEU A O 1
ATOM 1602 N N . VAL A 1 201 ? -14.314 -24.191 -11.870 1.00 19.73 198 VAL A N 1
ATOM 1603 C CA . VAL A 1 201 ? -12.896 -24.157 -12.200 1.00 20.22 198 VAL A CA 1
ATOM 1604 C C . VAL A 1 201 ? -12.031 -24.429 -10.974 1.00 20.76 198 VAL A C 1
ATOM 1605 O O . VAL A 1 201 ? -10.983 -25.063 -11.082 1.00 18.95 198 VAL A O 1
ATOM 1609 N N . GLY A 1 202 ? -12.474 -23.958 -9.810 1.00 20.85 199 GLY A N 1
ATOM 1610 C CA . GLY A 1 202 ? -11.725 -24.208 -8.588 1.00 21.42 199 GLY A CA 1
ATOM 1611 C C . GLY A 1 202 ? -11.567 -25.708 -8.377 1.00 21.37 199 GLY A C 1
ATOM 1612 O O . GLY A 1 202 ? -10.494 -26.192 -7.998 1.00 19.95 199 GLY A O 1
ATOM 1613 N N . GLY A 1 203 ? -12.642 -26.448 -8.633 1.00 19.80 200 GLY A N 1
ATOM 1614 C CA . GLY A 1 203 ? -12.612 -27.892 -8.477 1.00 19.85 200 GLY A CA 1
ATOM 1615 C C . GLY A 1 203 ? -11.785 -28.572 -9.559 1.00 18.23 200 GLY A C 1
ATOM 1616 O O . GLY A 1 203 ? -11.068 -29.543 -9.289 1.00 17.31 200 GLY A O 1
ATOM 1617 N N . LEU A 1 204 ? -11.897 -28.077 -10.789 1.00 17.51 201 LEU A N 1
ATOM 1618 C CA . LEU A 1 204 ? -11.145 -28.637 -11.907 1.00 17.49 201 LEU A CA 1
ATOM 1619 C C . LEU A 1 204 ? -9.645 -28.443 -11.693 1.00 18.50 201 LEU A C 1
ATOM 1620 O O . LEU A 1 204 ? -8.861 -29.371 -11.869 1.00 18.24 201 LEU A O 1
ATOM 1625 N N . LEU A 1 205 ? -9.251 -27.231 -11.314 1.00 18.09 202 LEU A N 1
ATOM 1626 C CA . LEU A 1 205 ? -7.844 -26.935 -11.082 1.00 19.89 202 LEU A CA 1
ATOM 1627 C C . LEU A 1 205 ? -7.286 -27.716 -9.894 1.00 19.28 202 LEU A C 1
ATOM 1628 O O . LEU A 1 205 ? -6.119 -28.109 -9.900 1.00 21.02 202 LEU A O 1
ATOM 1633 N N . GLN A 1 206 ? -8.109 -27.952 -8.877 1.00 18.74 203 GLN A N 1
ATOM 1634 C CA . GLN A 1 206 ? -7.634 -28.695 -7.710 1.00 20.17 203 GLN A CA 1
ATOM 1635 C C . GLN A 1 206 ? -7.203 -30.101 -8.116 1.00 21.17 203 GLN A C 1
ATOM 1636 O O . GLN A 1 206 ? -6.137 -30.572 -7.712 1.00 18.97 203 GLN A O 1
ATOM 1642 N N . PHE A 1 207 ? -8.018 -30.768 -8.928 1.00 19.46 204 PHE A N 1
ATOM 1643 C CA . PHE A 1 207 ? -7.675 -32.120 -9.362 1.00 18.99 204 PHE A CA 1
ATOM 1644 C C . PHE A 1 207 ? -6.525 -32.089 -10.373 1.00 17.76 204 PHE A C 1
ATOM 1645 O O . PHE A 1 207 ? -5.689 -32.991 -10.394 1.00 19.30 204 PHE A O 1
ATOM 1653 N N . CYS A 1 208 ? -6.486 -31.050 -11.205 1.00 16.98 205 CYS A N 1
ATOM 1654 C CA . CYS A 1 208 ? -5.432 -30.889 -12.206 1.00 19.01 205 CYS A CA 1
ATOM 1655 C C . CYS A 1 208 ? -4.077 -30.716 -11.501 1.00 20.86 205 CYS A C 1
ATOM 1656 O O . CYS A 1 208 ? -3.095 -31.383 -11.833 1.00 18.70 205 CYS A O 1
ATOM 1659 N N . PHE A 1 209 ? -4.037 -29.824 -10.514 1.00 19.91 206 PHE A N 1
ATOM 1660 C CA . PHE A 1 209 ? -2.814 -29.580 -9.756 1.00 21.26 206 PHE A CA 1
ATOM 1661 C C . PHE A 1 209 ? -2.377 -30.821 -8.979 1.00 20.22 206 PHE A C 1
ATOM 1662 O O . PHE A 1 209 ? -1.183 -31.143 -8.924 1.00 22.24 206 PHE A O 1
ATOM 1670 N N . TYR A 1 210 ? -3.346 -31.510 -8.379 1.00 21.05 207 TYR A N 1
ATOM 1671 C CA . TYR A 1 210 ? -3.082 -32.711 -7.592 1.00 21.55 207 TYR A CA 1
ATOM 1672 C C . TYR A 1 210 ? -2.460 -33.835 -8.417 1.00 23.73 207 TYR A C 1
ATOM 1673 O O . TYR A 1 210 ? -1.478 -34.457 -8.000 1.00 21.26 207 TYR A O 1
ATOM 1682 N N . THR A 1 211 ? -3.041 -34.111 -9.582 1.00 21.53 208 THR A N 1
ATOM 1683 C CA . THR A 1 211 ? -2.502 -35.160 -10.441 1.00 21.85 208 THR A CA 1
ATOM 1684 C C . THR A 1 211 ? -1.200 -34.693 -11.093 1.00 22.52 208 THR A C 1
ATOM 1685 O O . THR A 1 211 ? -0.318 -35.500 -11.389 1.00 23.92 208 THR A O 1
ATOM 1689 N N . PHE A 1 212 ? -1.076 -33.387 -11.313 1.00 23.28 209 PHE A N 1
ATOM 1690 C CA . PHE A 1 212 ? 0.141 -32.839 -11.900 1.00 24.33 209 PHE A CA 1
ATOM 1691 C C . PHE A 1 212 ? 1.294 -33.072 -10.925 1.00 25.79 209 PHE A C 1
ATOM 1692 O O . PHE A 1 212 ? 2.336 -33.616 -11.291 1.00 24.24 209 PHE A O 1
ATOM 1700 N N . VAL A 1 213 ? 1.093 -32.654 -9.679 1.00 26.11 210 VAL A N 1
ATOM 1701 C CA . VAL A 1 213 ? 2.117 -32.806 -8.652 1.00 27.10 210 VAL A CA 1
ATOM 1702 C C . VAL A 1 213 ? 2.578 -34.251 -8.518 1.00 27.82 210 VAL A C 1
ATOM 1703 O O . VAL A 1 213 ? 3.766 -34.512 -8.305 1.00 27.67 210 VAL A O 1
ATOM 1707 N N . GLN A 1 214 ? 1.649 -35.194 -8.644 1.00 26.02 211 GLN A N 1
ATOM 1708 C CA . GLN A 1 214 ? 2.012 -36.601 -8.529 1.00 27.14 211 GLN A CA 1
ATOM 1709 C C . GLN A 1 214 ? 1.911 -37.350 -9.857 1.00 25.95 211 GLN A C 1
ATOM 1710 O O . GLN A 1 214 ? 1.610 -38.545 -9.895 1.00 26.54 211 GLN A O 1
ATOM 1716 N N . SER A 1 215 ? 2.197 -36.631 -10.935 1.00 26.22 212 SER A N 1
ATOM 1717 C CA . SER A 1 215 ? 2.146 -37.166 -12.291 1.00 29.19 212 SER A CA 1
ATOM 1718 C C . SER A 1 215 ? 2.835 -38.521 -12.448 1.00 30.90 212 SER A C 1
ATOM 1719 O O . SER A 1 215 ? 2.221 -39.488 -12.898 1.00 29.76 212 SER A O 1
ATOM 1722 N N . GLN A 1 216 ? 4.109 -38.593 -12.081 1.00 31.80 213 GLN A N 1
ATOM 1723 C CA . GLN A 1 216 ? 4.850 -39.841 -12.213 1.00 33.52 213 GLN A CA 1
ATOM 1724 C C . GLN A 1 216 ? 4.326 -40.950 -11.307 1.00 32.88 213 GLN A C 1
ATOM 1725 O O . GLN A 1 216 ? 4.070 -42.065 -11.766 1.00 33.22 213 GLN A O 1
ATOM 1731 N N . ALA A 1 217 ? 4.152 -40.645 -10.026 1.00 31.84 214 ALA A N 1
ATOM 1732 C CA . ALA A 1 217 ? 3.670 -41.640 -9.073 1.00 31.90 214 ALA A CA 1
ATOM 1733 C C . ALA A 1 217 ? 2.282 -42.180 -9.406 1.00 32.16 214 ALA A C 1
ATOM 1734 O O . ALA A 1 217 ? 1.971 -43.332 -9.106 1.00 34.12 214 ALA A O 1
ATOM 1736 N N . LEU A 1 218 ? 1.442 -41.353 -10.020 1.00 31.57 215 LEU A N 1
ATOM 1737 C CA . LEU A 1 218 ? 0.091 -41.786 -10.366 1.00 30.66 215 LEU A CA 1
ATOM 1738 C C . LEU A 1 218 ? -0.025 -42.183 -11.830 1.00 29.34 215 LEU A C 1
ATOM 1739 O O . LEU A 1 218 ? -1.090 -42.595 -12.281 1.00 29.66 215 LEU A O 1
ATOM 1744 N N . SER A 1 219 ? 1.076 -42.061 -12.562 1.00 29.19 216 SER A N 1
ATOM 1745 C CA . SER A 1 219 ? 1.106 -42.381 -13.984 1.00 27.65 216 SER A CA 1
ATOM 1746 C C . SER A 1 219 ? 0.058 -41.624 -14.786 1.00 27.70 216 SER A C 1
ATOM 1747 O O . SER A 1 219 ? -0.681 -42.211 -15.572 1.00 26.84 216 SER A O 1
ATOM 1750 N N . VAL A 1 220 ? -0.016 -40.316 -14.564 1.00 25.81 217 VAL A N 1
ATOM 1751 C CA . VAL A 1 220 ? -0.936 -39.468 -15.304 1.00 25.05 217 VAL A CA 1
ATOM 1752 C C . VAL A 1 220 ? -0.036 -38.497 -16.052 1.00 26.33 217 VAL A C 1
ATOM 1753 O O . VAL A 1 220 ? 0.609 -37.632 -15.456 1.00 27.23 217 VAL A O 1
ATOM 1757 N N . GLU A 1 221 ? 0.007 -38.653 -17.367 1.00 27.11 218 GLU A N 1
ATOM 1758 C CA . GLU A 1 221 ? 0.855 -37.833 -18.211 1.00 27.57 218 GLU A CA 1
ATOM 1759 C C . GLU A 1 221 ? 0.317 -36.450 -18.564 1.00 27.17 218 GLU A C 1
ATOM 1760 O O . GLU A 1 221 ? -0.884 -36.264 -18.762 1.00 25.00 218 GLU A O 1
ATOM 1766 N N . PHE A 1 222 ? 1.232 -35.485 -18.621 1.00 25.68 219 PHE A N 1
ATOM 1767 C CA . PHE A 1 222 ? 0.928 -34.099 -18.982 1.00 26.69 219 PHE A CA 1
ATOM 1768 C C . PHE A 1 222 ? 1.931 -33.692 -20.053 1.00 28.09 219 PHE A C 1
ATOM 1769 O O . PHE A 1 222 ? 3.127 -33.932 -19.901 1.00 27.74 219 PHE A O 1
ATOM 1777 N N . PRO A 1 223 ? 1.465 -33.073 -21.147 1.00 29.85 220 PRO A N 1
ATOM 1778 C CA . PRO A 1 223 ? 2.390 -32.654 -22.205 1.00 32.24 220 PRO A CA 1
ATOM 1779 C C . PRO A 1 223 ? 3.171 -31.409 -21.780 1.00 36.15 220 PRO A C 1
ATOM 1780 O O . PRO A 1 223 ? 2.719 -30.654 -20.918 1.00 34.97 220 PRO A O 1
ATOM 1784 N N . GLU A 1 224 ? 4.343 -31.207 -22.378 1.00 39.77 221 GLU A N 1
ATOM 1785 C CA . GLU A 1 224 ? 5.187 -30.053 -22.060 1.00 43.52 221 GLU A CA 1
ATOM 1786 C C . GLU A 1 224 ? 4.439 -28.723 -22.124 1.00 44.70 221 GLU A C 1
ATOM 1787 O O . GLU A 1 224 ? 4.672 -27.831 -21.309 1.00 44.95 221 GLU A O 1
ATOM 1793 N N . MET A 1 225 ? 3.547 -28.593 -23.099 1.00 45.93 222 MET A N 1
ATOM 1794 C CA . MET A 1 225 ? 2.769 -27.373 -23.271 1.00 47.46 222 MET A CA 1
ATOM 1795 C C . MET A 1 225 ? 1.999 -27.029 -22.000 1.00 47.24 222 MET A C 1
ATOM 1796 O O . MET A 1 225 ? 1.795 -25.855 -21.687 1.00 49.57 222 MET A O 1
ATOM 1801 N N . LEU A 1 226 ? 1.576 -28.057 -21.270 1.00 45.02 223 LEU A N 1
ATOM 1802 C CA . LEU A 1 226 ? 0.813 -27.873 -20.040 1.00 42.00 223 LEU A CA 1
ATOM 1803 C C . LEU A 1 226 ? 1.699 -27.782 -18.804 1.00 41.36 223 LEU A C 1
ATOM 1804 O O . LEU A 1 226 ? 1.461 -26.958 -17.918 1.00 40.79 223 LEU A O 1
ATOM 1809 N N . VAL A 1 227 ? 2.717 -28.635 -18.749 1.00 40.06 224 VAL A N 1
ATOM 1810 C CA . VAL A 1 227 ? 3.637 -28.677 -17.617 1.00 39.56 224 VAL A CA 1
ATOM 1811 C C . VAL A 1 227 ? 4.266 -27.324 -17.313 1.00 40.82 224 VAL A C 1
ATOM 1812 O O . VAL A 1 227 ? 4.348 -26.917 -16.152 1.00 39.14 224 VAL A O 1
ATOM 1816 N N . GLU A 1 228 ? 4.707 -26.627 -18.354 1.00 41.87 225 GLU A N 1
ATOM 1817 C CA . GLU A 1 228 ? 5.333 -25.324 -18.169 1.00 43.84 225 GLU A CA 1
ATOM 1818 C C . GLU A 1 228 ? 4.358 -24.337 -17.545 1.00 43.31 225 GLU A C 1
ATOM 1819 O O . GLU A 1 228 ? 4.678 -23.670 -16.565 1.00 43.49 225 GLU A O 1
ATOM 1825 N N . ILE A 1 229 ? 3.165 -24.257 -18.124 1.00 42.09 226 ILE A N 1
ATOM 1826 C CA . ILE A 1 229 ? 2.130 -23.351 -17.650 1.00 40.23 226 ILE A CA 1
ATOM 1827 C C . ILE A 1 229 ? 1.669 -23.664 -16.232 1.00 38.88 226 ILE A C 1
ATOM 1828 O O . ILE A 1 229 ? 1.602 -22.769 -15.390 1.00 37.86 226 ILE A O 1
ATOM 1833 N N . ILE A 1 230 ? 1.362 -24.931 -15.967 1.00 35.79 227 ILE A N 1
ATOM 1834 C CA . ILE A 1 230 ? 0.908 -25.341 -14.643 1.00 34.60 227 ILE A CA 1
ATOM 1835 C C . ILE A 1 230 ? 2.006 -25.154 -13.601 1.00 35.52 227 ILE A C 1
ATOM 1836 O O . ILE A 1 230 ? 1.741 -24.747 -12.469 1.00 33.16 227 ILE A O 1
ATOM 1841 N N . SER A 1 231 ? 3.240 -25.456 -13.990 1.00 37.67 228 SER A N 1
ATOM 1842 C CA . SER A 1 231 ? 4.374 -25.328 -13.085 1.00 39.31 228 SER A CA 1
ATOM 1843 C C . SER A 1 231 ? 4.459 -23.913 -12.517 1.00 38.59 228 SER A C 1
ATOM 1844 O O . SER A 1 231 ? 4.757 -23.733 -11.336 1.00 39.58 228 SER A O 1
ATOM 1847 N N . ASP A 1 232 ? 4.190 -22.917 -13.359 1.00 38.30 229 ASP A N 1
ATOM 1848 C CA . ASP A 1 232 ? 4.220 -21.518 -12.933 1.00 40.33 229 ASP A CA 1
ATOM 1849 C C . ASP A 1 232 ? 2.907 -21.072 -12.296 1.00 39.80 229 ASP A C 1
ATOM 1850 O O . ASP A 1 232 ? 2.905 -20.371 -11.282 1.00 38.99 229 ASP A O 1
ATOM 1855 N N . GLN A 1 233 ? 1.792 -21.476 -12.900 1.00 37.99 230 GLN A N 1
ATOM 1856 C CA . GLN A 1 233 ? 0.468 -21.111 -12.405 1.00 35.56 230 GLN A CA 1
ATOM 1857 C C . GLN A 1 233 ? 0.164 -21.632 -11.005 1.00 35.37 230 GLN A C 1
ATOM 1858 O O . GLN A 1 233 ? -0.327 -20.887 -10.152 1.00 36.18 230 GLN A O 1
ATOM 1864 N N . LEU A 1 234 ? 0.457 -22.907 -10.772 1.00 34.86 231 LEU A N 1
ATOM 1865 C CA . LEU A 1 234 ? 0.174 -23.544 -9.491 1.00 34.43 231 LEU A CA 1
ATOM 1866 C C . LEU A 1 234 ? 0.605 -22.753 -8.260 1.00 36.12 231 LEU A C 1
ATOM 1867 O O . LEU A 1 234 ? -0.215 -22.458 -7.392 1.00 36.59 231 LEU A O 1
ATOM 1872 N N . PRO A 1 235 ? 1.896 -22.406 -8.157 1.00 37.12 232 PRO A N 1
ATOM 1873 C CA . PRO A 1 235 ? 2.311 -21.647 -6.973 1.00 36.79 232 PRO A CA 1
ATOM 1874 C C . PRO A 1 235 ? 1.564 -20.318 -6.823 1.00 35.16 232 PRO A C 1
ATOM 1875 O O . PRO A 1 235 ? 1.165 -19.952 -5.718 1.00 35.60 232 PRO A O 1
ATOM 1879 N N . LYS A 1 236 ? 1.362 -19.606 -7.929 1.00 34.25 233 LYS A N 1
ATOM 1880 C CA . LYS A 1 236 ? 0.642 -18.333 -7.885 1.00 36.07 233 LYS A CA 1
ATOM 1881 C C . LYS A 1 236 ? -0.771 -18.522 -7.334 1.00 35.16 233 LYS A C 1
ATOM 1882 O O . LYS A 1 236 ? -1.211 -17.784 -6.447 1.00 32.71 233 LYS A O 1
ATOM 1888 N N . VAL A 1 237 ? -1.485 -19.509 -7.869 1.00 33.93 234 VAL A N 1
ATOM 1889 C CA . VAL A 1 237 ? -2.846 -19.779 -7.421 1.00 33.18 234 VAL A CA 1
ATOM 1890 C C . VAL A 1 237 ? -2.867 -20.254 -5.974 1.00 34.01 234 VAL A C 1
ATOM 1891 O O . VAL A 1 237 ? -3.707 -19.821 -5.184 1.00 34.15 234 VAL A O 1
ATOM 1895 N N . MET A 1 238 ? -1.934 -21.136 -5.627 1.00 35.19 235 MET A N 1
ATOM 1896 C CA . MET A 1 238 ? -1.847 -21.669 -4.273 1.00 36.02 235 MET A CA 1
ATOM 1897 C C . MET A 1 238 ? -1.573 -20.583 -3.238 1.00 36.34 235 MET A C 1
ATOM 1898 O O . MET A 1 238 ? -2.041 -20.665 -2.103 1.00 36.73 235 MET A O 1
ATOM 1903 N N . ALA A 1 239 ? -0.812 -19.569 -3.636 1.00 36.70 236 ALA A N 1
ATOM 1904 C CA . ALA A 1 239 ? -0.475 -18.470 -2.741 1.00 37.07 236 ALA A CA 1
ATOM 1905 C C . ALA A 1 239 ? -1.619 -17.462 -2.647 1.00 37.05 236 ALA A C 1
ATOM 1906 O O . ALA A 1 239 ? -1.552 -16.511 -1.868 1.00 37.87 236 ALA A O 1
ATOM 1908 N N . GLY A 1 240 ? -2.664 -17.680 -3.441 1.00 36.71 237 GLY A N 1
ATOM 1909 C CA . GLY A 1 240 ? -3.810 -16.786 -3.436 1.00 35.58 237 GLY A CA 1
ATOM 1910 C C . GLY A 1 240 ? -3.529 -15.455 -4.108 1.00 35.31 237 GLY A C 1
ATOM 1911 O O . GLY A 1 240 ? -4.017 -14.414 -3.672 1.00 36.81 237 GLY A O 1
ATOM 1912 N N . MET A 1 241 ? -2.749 -15.484 -5.180 1.00 34.75 238 MET A N 1
ATOM 1913 C CA . MET A 1 241 ? -2.400 -14.265 -5.898 1.00 35.74 238 MET A CA 1
ATOM 1914 C C . MET A 1 241 ? -3.450 -13.795 -6.899 1.00 36.11 238 MET A C 1
ATOM 1915 O O . MET A 1 241 ? -3.389 -12.663 -7.378 1.00 35.82 238 MET A O 1
ATOM 1920 N N . ALA A 1 242 ? -4.411 -14.654 -7.219 1.00 34.67 239 ALA A N 1
ATOM 1921 C CA . ALA A 1 242 ? -5.444 -14.289 -8.181 1.00 34.21 239 ALA A CA 1
ATOM 1922 C C . ALA A 1 242 ? -6.815 -14.086 -7.545 1.00 33.24 239 ALA A C 1
ATOM 1923 O O . ALA A 1 242 ? -7.096 -14.594 -6.459 1.00 33.57 239 ALA A O 1
ATOM 1925 N N . LYS A 1 243 ? -7.661 -13.330 -8.234 1.00 32.22 240 LYS A N 1
ATOM 1926 C CA . LYS A 1 243 ? -9.012 -13.065 -7.765 1.00 31.25 240 LYS A CA 1
ATOM 1927 C C . LYS A 1 243 ? -9.934 -13.007 -8.970 1.00 29.92 240 LYS A C 1
ATOM 1928 O O . LYS A 1 243 ? -9.508 -12.681 -10.080 1.00 29.03 240 LYS A O 1
ATOM 1934 N N . PRO A 1 244 ? -11.216 -13.330 -8.769 1.00 28.83 241 PRO A N 1
ATOM 1935 C CA . PRO A 1 244 ? -12.159 -13.285 -9.886 1.00 28.64 241 PRO A CA 1
ATOM 1936 C C . PRO A 1 244 ? -12.760 -11.890 -10.022 1.00 28.12 241 PRO A C 1
ATOM 1937 O O . PRO A 1 244 ? -12.806 -11.134 -9.055 1.00 27.70 241 PRO A O 1
ATOM 1941 N N . LEU A 1 245 ? -13.196 -11.547 -11.226 1.00 26.64 242 LEU A N 1
ATOM 1942 C CA . LEU A 1 245 ? -13.860 -10.273 -11.460 1.00 26.12 242 LEU A CA 1
ATOM 1943 C C . LEU A 1 245 ? -15.306 -10.699 -11.674 1.00 26.84 242 LEU A C 1
ATOM 1944 O O . LEU A 1 245 ? -15.692 -11.122 -12.767 1.00 27.52 242 LEU A O 1
ATOM 1949 N N . LEU A 1 246 ? -16.095 -10.615 -10.608 1.00 25.91 243 LEU A N 1
ATOM 1950 C CA . LEU A 1 246 ? -17.490 -11.035 -10.638 1.00 24.48 243 LEU A CA 1
ATOM 1951 C C . LEU A 1 246 ? -18.454 -9.995 -11.1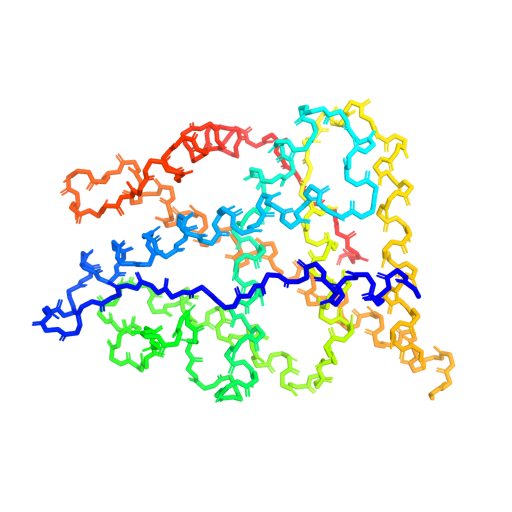94 1.00 25.02 243 LEU A C 1
ATOM 1952 O O . LEU A 1 246 ? -18.165 -8.796 -11.202 1.00 24.03 243 LEU A O 1
ATOM 1957 N N . PHE A 1 247 ? -19.604 -10.478 -11.653 1.00 23.04 244 PHE A N 1
ATOM 1958 C CA . PHE A 1 247 ? -20.655 -9.630 -12.204 1.00 23.62 244 PHE A CA 1
ATOM 1959 C C . PHE A 1 247 ? -21.791 -9.450 -11.202 1.00 23.94 244 PHE A C 1
ATOM 1960 O O . PHE A 1 247 ? -22.601 -8.535 -11.343 1.00 23.78 244 PHE A O 1
ATOM 1968 N N . HIS A 1 248 ? -21.844 -10.324 -10.197 1.00 24.04 245 HIS A N 1
ATOM 1969 C CA . HIS A 1 248 ? -22.915 -10.298 -9.198 1.00 26.55 245 HIS A CA 1
ATOM 1970 C C . HIS A 1 248 ? -22.426 -10.371 -7.753 1.00 28.76 245 HIS A C 1
ATOM 1971 O O . HIS A 1 248 ? -21.322 -10.837 -7.487 1.00 27.74 245 HIS A O 1
ATOM 1978 N N . LYS A 1 249 ? -23.285 -9.941 -6.831 1.00 33.00 246 LYS A N 1
ATOM 1979 C CA . LYS A 1 249 ? -22.991 -9.977 -5.399 1.00 35.12 246 LYS A CA 1
ATOM 1980 C C . LYS A 1 249 ? -23.202 -11.401 -4.888 1.00 37.82 246 LYS A C 1
ATOM 1981 O O . LYS A 1 249 ? -23.865 -12.186 -5.600 1.00 39.06 246 LYS A O 1
#

Radius of gyration: 17.67 Å; Cα contacts (8 Å, |Δi|>4): 297; chains: 1; bounding box: 43×51×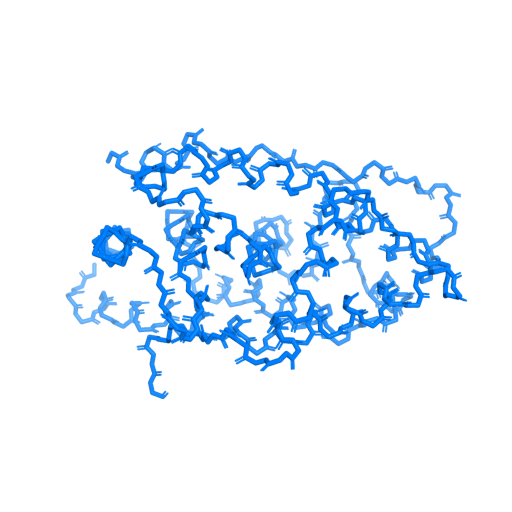35 Å

Sequence (244 aa):
FLISILEAIEPEVVYAGYDNSQPDTTNYLLSSLNRLAGKQMVSVVKWAKALPGFRNLHLDDQMTLIQYSWMSLMAFSLGWRSYKHTNGQMLYFAPDLIFNEERMQQSAMYDLCQGMRQISQEFVRLQVTYEEFLCMKVLLLLSTVPKDGLKSQASFDEMRMNYIKELRRAIANNSSQNWQRFYQLTKLLDSMHDLVGGLLQFCFYTFVQSQALSVEFPEMLVEIISDQLPKVMAGMAKPLLFHK